Protein AF-A0A3C1UFA8-F1 (afdb_monomer)

Solvent-accessible surface area (backbone atoms only — not comparable to full-atom values): 10746 Å² total; per-residue (Å²): 122,99,81,68,86,70,84,67,76,78,68,54,64,26,50,24,42,47,44,74,44,74,40,94,91,48,42,32,35,34,41,37,25,29,55,94,88,36,69,30,34,49,48,66,35,44,45,32,83,83,80,35,52,72,68,64,88,88,56,49,57,38,31,36,36,57,45,67,51,98,87,66,52,76,43,34,26,41,36,31,68,46,99,85,69,47,80,45,75,46,73,41,57,81,70,46,46,62,71,68,63,46,53,52,33,51,51,53,22,48,47,28,61,71,63,51,56,54,70,57,50,42,52,55,50,68,65,58,83,61,104,41,74,74,50,63,44,45,40,55,45,53,39,57,67,50,47,56,70,46,59,70,69,41,67,46,81,97,40,57,30,92,86,77,66,43,78,42,28,21,30,44,93,41,20,42,34,24,78,81,79,66,54,70,50,74,119

Nearest PDB structures (foldseek):
  5nro-assembly1_A  TM=2.419E-01  e=2.843E-01  Escherichia coli
  6qpq-assembly1_A  TM=2.223E-01  e=4.255E-01  Thermochaetoides thermophila DSM 1495
  4b9q-assembly3_C  TM=2.240E-01  e=3.190E-01  Escherichia coli
  4b9q-assembly4_D  TM=2.493E-01  e=2.135E+00  Escherichia coli
  4jne-assembly1_B  TM=2.045E-01  e=1.796E+00  Escherichia coli K-12

Sequence (187 aa):
DENGFVTHKRPIELDADVVRFQNNKEKWIAFIGLIDGKPYEIFTGIADDDEGIFCPKSVSKGKIIKVIDENGQKRYDFQFVNKRGFKTTIEGLSEKFNPEFWNYAKLISGVLRYRMPIAQVLKLVGSLELDNQSINTWKVGVERALKKYLPNGEKASGQTCPNCGQESLVYQEGCLICTNCGTSRCG

Radius of gyration: 17.73 Å; Cα contacts (8 Å, |Δi|>4): 326; chains: 1; bounding box: 49×45×47 Å

pLDDT: mean 86.44, std 11.5, range [38.06, 97.94]

Foldseek 3Di:
DVDDPPPPPPDQKFKWFKAWDDQPPWIKIKIFGDDPNAGQAIQMWTCDDPLADPDDPVDGIFMWGWDQDPVRDIWIKTWDQDPVRDIDIHTRSLPSHDVVVSVVRVVLSVCSNVVPQLVVSLVVLCPDDDPDPSSNRVSVSVSLVSLQNHDWFAQPPPDADPVPRHSQWTDHNQWIARPPPGDIGHD

Mean predicted aligned error: 7.22 Å

Structure (mmCIF, N/CA/C/O backbone):
data_AF-A0A3C1UFA8-F1
#
_entry.id   AF-A0A3C1UFA8-F1
#
loop_
_atom_site.group_PDB
_atom_site.id
_atom_site.type_symbol
_atom_site.label_atom_id
_atom_site.label_alt_id
_atom_site.label_comp_id
_atom_site.label_asym_id
_atom_site.label_entity_id
_atom_site.label_seq_id
_atom_site.pdbx_PDB_ins_code
_atom_site.Cartn_x
_atom_site.Cartn_y
_atom_site.Cartn_z
_atom_site.occupancy
_atom_site.B_iso_or_equiv
_atom_site.auth_seq_id
_atom_site.auth_comp_id
_atom_site.auth_asym_id
_atom_site.auth_atom_id
_atom_site.pdbx_PDB_model_num
ATOM 1 N N . ASP A 1 1 ? -8.902 -24.825 4.869 1.00 38.59 1 ASP A N 1
ATOM 2 C CA . ASP A 1 1 ? -8.343 -25.392 6.113 1.00 38.59 1 ASP A CA 1
ATOM 3 C C . ASP A 1 1 ? -7.827 -24.253 6.980 1.00 38.59 1 ASP A C 1
ATOM 5 O O . ASP A 1 1 ? -6.847 -23.592 6.665 1.00 38.59 1 ASP A O 1
ATOM 9 N N . GLU A 1 2 ? -8.588 -23.949 8.030 1.00 42.44 2 GLU A N 1
ATOM 10 C CA . GLU A 1 2 ? -8.556 -22.694 8.798 1.00 42.44 2 GLU A CA 1
ATOM 11 C C . GLU A 1 2 ? -7.347 -22.525 9.736 1.00 42.44 2 GLU A C 1
ATOM 13 O O . GLU A 1 2 ? -7.397 -21.704 10.637 1.00 42.44 2 GLU A O 1
ATOM 18 N N . ASN A 1 3 ? -6.245 -23.253 9.523 1.00 51.72 3 ASN A N 1
ATOM 19 C CA . ASN A 1 3 ? -4.986 -23.078 10.265 1.00 51.72 3 ASN A CA 1
ATOM 20 C C . ASN A 1 3 ? -3.742 -23.515 9.456 1.00 51.72 3 ASN A C 1
ATOM 22 O O . ASN A 1 3 ? -2.758 -24.007 10.008 1.00 51.72 3 ASN A O 1
ATOM 26 N N . GLY A 1 4 ? -3.765 -23.359 8.131 1.00 38.06 4 GLY A N 1
ATOM 27 C CA . GLY A 1 4 ? -2.634 -23.710 7.272 1.00 38.06 4 GLY A CA 1
ATOM 28 C C . GLY A 1 4 ? -1.639 -22.559 7.133 1.00 38.06 4 GLY A C 1
ATOM 29 O O . GLY A 1 4 ? -1.911 -21.595 6.418 1.00 38.06 4 GLY A O 1
ATOM 30 N N . PHE A 1 5 ? -0.461 -22.666 7.754 1.00 47.56 5 PHE A N 1
ATOM 31 C CA . PHE A 1 5 ? 0.721 -21.914 7.324 1.00 47.56 5 PHE A CA 1
ATOM 32 C C . PHE A 1 5 ? 1.038 -22.305 5.884 1.00 47.56 5 PHE A C 1
ATOM 34 O O . PHE A 1 5 ? 1.804 -23.235 5.632 1.00 47.56 5 PHE A O 1
ATOM 41 N N . VAL A 1 6 ? 0.452 -21.604 4.920 1.00 47.12 6 VAL A N 1
ATOM 42 C CA . VAL A 1 6 ? 0.869 -21.780 3.544 1.00 47.12 6 VAL A CA 1
ATOM 43 C C . VAL A 1 6 ? 2.086 -20.902 3.332 1.00 47.12 6 VAL A C 1
ATOM 45 O O . VAL A 1 6 ? 1.989 -19.682 3.194 1.00 47.12 6 VAL A O 1
ATOM 48 N N . THR A 1 7 ? 3.261 -21.523 3.278 1.00 46.06 7 THR A N 1
ATOM 49 C CA . THR A 1 7 ? 4.429 -20.926 2.631 1.00 46.06 7 THR A CA 1
ATOM 50 C C . THR A 1 7 ? 4.165 -20.890 1.126 1.00 46.06 7 THR A C 1
ATOM 52 O O . THR A 1 7 ? 4.812 -21.563 0.327 1.00 46.06 7 THR A O 1
ATOM 55 N N . HIS A 1 8 ? 3.166 -20.104 0.711 1.00 61.75 8 HIS A N 1
ATOM 56 C CA . HIS A 1 8 ? 2.950 -19.813 -0.692 1.00 61.75 8 HIS A CA 1
ATOM 57 C C . HIS A 1 8 ? 4.233 -19.160 -1.190 1.00 61.75 8 HIS A C 1
ATOM 59 O O . HIS A 1 8 ? 4.635 -18.090 -0.719 1.00 61.75 8 HIS A O 1
ATOM 65 N N . LYS A 1 9 ? 4.911 -19.837 -2.122 1.00 80.94 9 LYS A N 1
ATOM 66 C CA . LYS A 1 9 ? 5.999 -19.249 -2.900 1.00 80.94 9 LYS A CA 1
ATOM 67 C C . LYS A 1 9 ? 5.544 -17.852 -3.316 1.00 80.94 9 LYS A C 1
ATOM 69 O O . LYS A 1 9 ? 4.510 -17.729 -3.969 1.00 80.94 9 LYS A O 1
ATOM 74 N N . ARG A 1 10 ? 6.285 -16.818 -2.890 1.00 85.12 10 ARG A N 1
ATOM 75 C CA . ARG A 1 10 ? 5.927 -15.417 -3.166 1.00 85.12 10 ARG A CA 1
ATOM 76 C C . ARG A 1 10 ? 5.572 -15.280 -4.653 1.00 85.12 10 ARG A C 1
ATOM 78 O O . ARG A 1 10 ? 6.428 -15.659 -5.464 1.00 85.12 10 ARG A O 1
ATOM 85 N N . PRO A 1 11 ? 4.378 -14.762 -4.995 1.00 90.69 11 PRO A N 1
ATOM 86 C CA . PRO A 1 11 ? 3.968 -14.625 -6.384 1.00 90.69 11 PRO A CA 1
ATOM 87 C C . PRO A 1 11 ? 4.977 -13.824 -7.202 1.00 90.69 11 PRO A C 1
ATOM 89 O O . PRO A 1 11 ? 5.674 -12.951 -6.678 1.00 90.69 11 PRO A O 1
ATOM 92 N N . ILE A 1 12 ? 5.072 -14.162 -8.487 1.00 94.00 12 ILE A N 1
ATOM 93 C CA . ILE A 1 12 ? 5.880 -13.397 -9.442 1.00 94.00 12 ILE A CA 1
ATOM 94 C C . ILE A 1 12 ? 5.173 -12.083 -9.770 1.00 94.00 12 ILE A C 1
ATOM 96 O O . ILE A 1 12 ? 5.831 -11.060 -9.897 1.00 94.00 12 ILE A O 1
ATOM 100 N N . GLU A 1 13 ? 3.844 -12.103 -9.835 1.00 96.12 13 GLU A N 1
ATOM 101 C CA . GLU A 1 13 ? 3.024 -10.928 -10.093 1.00 96.12 13 GLU A CA 1
ATOM 102 C C . GLU A 1 13 ? 1.955 -10.770 -9.016 1.00 96.12 13 GLU A C 1
ATOM 104 O O . GLU A 1 13 ? 1.388 -11.753 -8.536 1.00 96.12 13 GLU A O 1
ATOM 109 N N . LEU A 1 14 ? 1.670 -9.520 -8.671 1.00 97.00 14 LEU A N 1
ATOM 110 C CA . LEU A 1 14 ? 0.571 -9.119 -7.803 1.00 97.00 14 LEU A CA 1
ATOM 111 C C . LEU A 1 14 ? -0.199 -8.001 -8.486 1.00 97.00 14 LEU A C 1
ATOM 113 O O . LEU A 1 14 ? 0.415 -7.085 -9.034 1.00 97.00 14 LEU A O 1
ATOM 117 N N . ASP A 1 15 ? -1.526 -8.025 -8.403 1.00 97.81 15 ASP A N 1
ATOM 118 C CA . ASP A 1 15 ? -2.295 -6.809 -8.662 1.00 97.81 15 ASP A CA 1
ATOM 119 C C . ASP A 1 15 ? -1.930 -5.765 -7.611 1.00 97.81 15 ASP A C 1
ATOM 121 O O . ASP A 1 15 ? -1.590 -6.106 -6.479 1.00 97.81 15 ASP A O 1
ATOM 125 N N . ALA A 1 16 ? -1.950 -4.491 -7.982 1.00 97.94 16 ALA A N 1
ATOM 126 C CA . ALA A 1 16 ? -1.493 -3.443 -7.093 1.00 97.94 16 ALA A CA 1
ATOM 127 C C . ALA A 1 16 ? -2.346 -2.188 -7.177 1.00 97.94 16 ALA A C 1
ATOM 129 O O . ALA A 1 16 ? -2.685 -1.716 -8.263 1.00 97.94 16 ALA A O 1
ATOM 130 N N . ASP A 1 17 ? -2.610 -1.614 -6.009 1.00 97.50 17 ASP A N 1
ATOM 131 C CA . ASP A 1 17 ? -3.176 -0.281 -5.870 1.00 97.50 17 ASP A CA 1
ATOM 132 C C . ASP A 1 17 ? -2.066 0.744 -5.618 1.00 97.50 17 ASP A C 1
ATOM 134 O O . ASP A 1 17 ? -1.080 0.467 -4.935 1.00 97.50 17 ASP A O 1
ATOM 138 N N . VAL A 1 18 ? -2.265 1.960 -6.123 1.00 96.12 18 VAL A N 1
ATOM 139 C CA . VAL A 1 18 ? -1.356 3.095 -5.949 1.00 96.12 18 VAL A CA 1
ATOM 140 C C . VAL A 1 18 ? -2.025 4.147 -5.077 1.00 96.12 18 VAL A C 1
ATOM 142 O O . VAL A 1 18 ? -3.046 4.726 -5.451 1.00 96.12 18 VAL A O 1
ATOM 145 N N . VAL A 1 19 ? -1.429 4.431 -3.924 1.00 93.50 19 VAL A N 1
ATOM 146 C CA . VAL A 1 19 ? -1.896 5.446 -2.977 1.00 93.50 19 VAL A CA 1
ATOM 147 C C . VAL A 1 19 ? -0.852 6.546 -2.888 1.00 93.50 19 VAL A C 1
ATOM 149 O O . VAL A 1 19 ? 0.331 6.277 -2.732 1.00 93.50 19 VAL A O 1
ATOM 152 N N . ARG A 1 20 ? -1.282 7.801 -2.987 1.00 92.06 20 ARG A N 1
ATOM 153 C CA . ARG A 1 20 ? -0.404 8.968 -2.862 1.00 92.06 20 ARG A CA 1
ATOM 154 C C . ARG A 1 20 ? -0.797 9.737 -1.618 1.00 92.06 20 ARG A C 1
ATOM 156 O O . ARG A 1 20 ? -1.984 9.911 -1.358 1.00 92.06 20 ARG A O 1
ATOM 163 N N . PHE A 1 21 ? 0.186 10.201 -0.868 1.00 89.31 21 PHE A N 1
ATOM 164 C CA . PHE A 1 21 ? -0.039 11.006 0.324 1.00 89.31 21 PHE A CA 1
ATOM 165 C C . PHE A 1 21 ? 1.057 12.052 0.456 1.00 89.31 21 PHE A C 1
ATOM 167 O O . PHE A 1 21 ? 2.143 11.913 -0.098 1.00 89.31 21 PHE A O 1
ATOM 174 N N . GLN A 1 22 ? 0.752 13.133 1.161 1.00 85.19 22 GLN A N 1
ATOM 175 C CA . GLN A 1 22 ? 1.704 14.201 1.415 1.00 85.19 22 GLN A CA 1
ATOM 176 C C . GLN A 1 22 ? 2.095 14.190 2.885 1.00 85.19 22 GLN A C 1
ATOM 178 O O . GLN A 1 22 ? 1.251 14.046 3.771 1.00 85.19 22 GLN A O 1
ATOM 183 N N . ASN A 1 23 ? 3.385 14.360 3.114 1.00 77.00 23 ASN A N 1
ATOM 184 C CA . ASN A 1 23 ? 4.006 14.463 4.410 1.00 77.00 23 ASN A CA 1
ATOM 185 C C . ASN A 1 23 ? 4.732 15.808 4.476 1.00 77.00 23 ASN A C 1
ATOM 187 O O . ASN A 1 23 ? 5.779 15.978 3.857 1.00 77.00 23 ASN A O 1
ATOM 191 N N . ASN A 1 24 ? 4.180 16.774 5.211 1.00 79.75 24 ASN A N 1
ATOM 192 C CA . ASN A 1 24 ? 4.694 18.142 5.229 1.00 79.75 24 ASN A CA 1
ATOM 193 C C . ASN A 1 24 ? 4.845 18.685 3.792 1.00 79.75 24 ASN A C 1
ATOM 195 O O . ASN A 1 24 ? 3.848 18.900 3.100 1.00 79.75 24 ASN A O 1
ATOM 199 N N . LYS A 1 25 ? 6.080 18.886 3.323 1.00 81.12 25 LYS A N 1
ATOM 200 C CA . LYS A 1 25 ? 6.385 19.317 1.949 1.00 81.12 25 LYS A CA 1
ATOM 201 C C . LYS A 1 25 ? 6.698 18.156 0.998 1.00 81.12 25 LYS A C 1
ATOM 203 O O . LYS A 1 25 ? 6.649 18.348 -0.212 1.00 81.12 25 LYS A O 1
ATOM 208 N N . GLU A 1 26 ? 6.977 16.969 1.524 1.00 84.19 26 GLU A N 1
ATOM 209 C CA . GLU A 1 26 ? 7.346 15.793 0.743 1.00 84.19 26 GLU A CA 1
ATOM 210 C C . GLU A 1 26 ? 6.102 15.072 0.232 1.00 84.19 26 GLU A C 1
ATOM 212 O O . GLU A 1 26 ? 5.143 14.811 0.966 1.00 84.19 26 GLU A O 1
ATOM 217 N N . LYS A 1 27 ? 6.113 14.717 -1.048 1.00 89.06 27 LYS A N 1
ATOM 218 C CA . LYS A 1 27 ? 5.074 13.882 -1.645 1.00 89.06 27 LYS A CA 1
ATOM 219 C C . LYS A 1 27 ? 5.555 12.445 -1.609 1.00 89.06 27 LYS A C 1
ATOM 221 O O . LYS A 1 27 ? 6.699 12.165 -1.936 1.00 89.06 27 LYS A O 1
ATOM 226 N N . TRP A 1 28 ? 4.669 11.542 -1.232 1.00 89.75 28 TRP A N 1
ATOM 227 C CA . TRP A 1 28 ? 4.948 10.124 -1.090 1.00 89.75 28 TRP A CA 1
ATOM 228 C C . TRP A 1 28 ? 3.966 9.306 -1.919 1.00 89.75 28 TRP A C 1
ATOM 230 O O . TRP A 1 28 ? 2.832 9.717 -2.196 1.00 89.75 28 TRP A O 1
ATOM 240 N N . ILE A 1 29 ? 4.411 8.118 -2.300 1.00 92.12 29 ILE A N 1
ATOM 241 C CA . ILE A 1 29 ? 3.627 7.138 -3.037 1.00 92.12 29 ILE A CA 1
ATOM 242 C C . ILE A 1 29 ? 3.833 5.757 -2.425 1.00 92.12 29 ILE A C 1
ATOM 244 O O . ILE A 1 29 ? 4.950 5.374 -2.085 1.00 92.12 29 ILE A O 1
ATOM 248 N N . ALA A 1 30 ? 2.740 5.019 -2.284 1.00 93.44 30 ALA A N 1
ATOM 249 C CA . ALA A 1 30 ? 2.696 3.637 -1.852 1.00 93.44 30 ALA A CA 1
ATOM 250 C C . ALA A 1 30 ? 2.075 2.765 -2.946 1.00 93.44 30 ALA A C 1
ATOM 252 O O . ALA A 1 30 ? 1.018 3.089 -3.486 1.00 93.44 30 ALA A O 1
ATOM 253 N N . PHE A 1 31 ? 2.712 1.635 -3.221 1.00 96.12 31 PHE A N 1
ATOM 254 C CA . PHE A 1 31 ? 2.217 0.559 -4.065 1.00 96.12 31 PHE A CA 1
ATOM 255 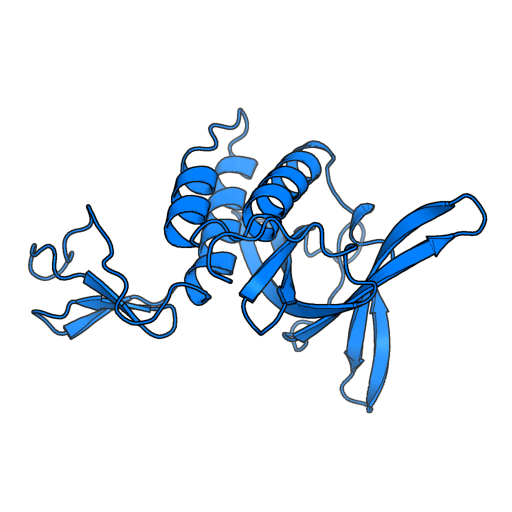C C . PHE A 1 31 ? 1.861 -0.610 -3.156 1.00 96.12 31 PHE A C 1
ATOM 257 O O . PHE A 1 31 ? 2.732 -1.152 -2.475 1.00 96.12 31 PHE A O 1
ATOM 264 N N . ILE A 1 32 ? 0.584 -0.975 -3.114 1.00 97.06 32 ILE A N 1
ATOM 265 C CA . ILE A 1 32 ? 0.074 -2.047 -2.263 1.00 97.06 32 ILE A CA 1
ATOM 266 C C . ILE A 1 32 ? -0.199 -3.243 -3.158 1.00 97.06 32 ILE A C 1
ATOM 268 O O . ILE A 1 32 ? -1.154 -3.213 -3.927 1.00 97.06 32 ILE A O 1
ATOM 272 N N . GLY A 1 33 ? 0.640 -4.270 -3.056 1.00 97.38 33 GLY A N 1
ATOM 273 C CA . GLY A 1 33 ? 0.438 -5.546 -3.728 1.00 97.38 33 GLY A CA 1
ATOM 274 C C . GLY A 1 33 ? -0.674 -6.339 -3.059 1.00 97.38 33 GLY A C 1
ATOM 275 O O . GLY A 1 33 ? -0.743 -6.409 -1.830 1.00 97.38 33 GLY A O 1
ATOM 276 N N . LEU A 1 34 ? -1.536 -6.937 -3.872 1.00 97.00 34 LEU A N 1
ATOM 277 C CA . LEU A 1 34 ? -2.759 -7.607 -3.465 1.00 97.00 34 LEU A CA 1
ATOM 278 C C . LEU A 1 34 ? -2.738 -9.078 -3.875 1.00 97.00 34 LEU A C 1
ATOM 280 O O . LEU A 1 34 ? -2.348 -9.422 -4.989 1.00 97.00 34 LEU A O 1
ATOM 284 N N . ILE A 1 35 ? -3.233 -9.932 -2.981 1.00 94.31 35 ILE A N 1
ATOM 285 C CA . ILE A 1 35 ? -3.648 -11.303 -3.290 1.00 94.31 35 ILE A CA 1
ATOM 286 C C . ILE A 1 35 ? -5.120 -11.416 -2.912 1.00 94.31 35 ILE A C 1
ATOM 288 O O . ILE A 1 35 ? -5.478 -11.132 -1.769 1.00 94.31 35 ILE A O 1
ATOM 292 N N . ASP A 1 36 ? -5.967 -11.807 -3.863 1.00 90.69 36 ASP A N 1
ATOM 293 C CA . ASP A 1 36 ? -7.420 -11.934 -3.677 1.00 90.69 36 ASP A CA 1
ATOM 294 C C . ASP A 1 36 ? -8.061 -10.654 -3.105 1.00 90.69 36 ASP A C 1
ATOM 296 O O . ASP A 1 36 ? -8.885 -10.691 -2.191 1.00 90.69 36 ASP A O 1
ATOM 300 N N . GLY A 1 37 ? -7.607 -9.491 -3.588 1.00 90.62 37 GLY A N 1
ATOM 301 C CA . GLY A 1 37 ? -8.065 -8.176 -3.123 1.00 90.62 37 GLY A CA 1
ATOM 302 C C . GLY A 1 37 ? -7.586 -7.774 -1.721 1.00 90.62 37 GLY A C 1
ATOM 303 O O . GLY A 1 37 ? -7.944 -6.697 -1.248 1.00 90.62 37 GLY A O 1
ATOM 304 N N . LYS A 1 38 ? -6.769 -8.598 -1.052 1.00 92.69 38 LYS A N 1
ATOM 305 C CA . LYS A 1 38 ? -6.226 -8.321 0.285 1.00 92.69 38 LYS A CA 1
ATOM 306 C C . LYS A 1 38 ? -4.769 -7.859 0.206 1.00 92.69 38 LYS A C 1
ATOM 308 O O . LYS A 1 38 ? -4.004 -8.446 -0.562 1.00 92.69 38 LYS A O 1
ATOM 313 N N . PRO A 1 39 ? -4.350 -6.872 1.021 1.00 96.19 39 PRO A N 1
ATOM 314 C CA . PRO A 1 39 ? -2.957 -6.446 1.096 1.00 96.19 39 PRO A CA 1
ATOM 315 C C . PRO A 1 39 ? -2.026 -7.605 1.430 1.00 96.19 39 PRO A C 1
ATOM 317 O O . PRO A 1 39 ? -2.229 -8.322 2.408 1.00 96.19 39 PRO A O 1
ATOM 320 N N . TYR A 1 40 ? -0.997 -7.765 0.611 1.00 96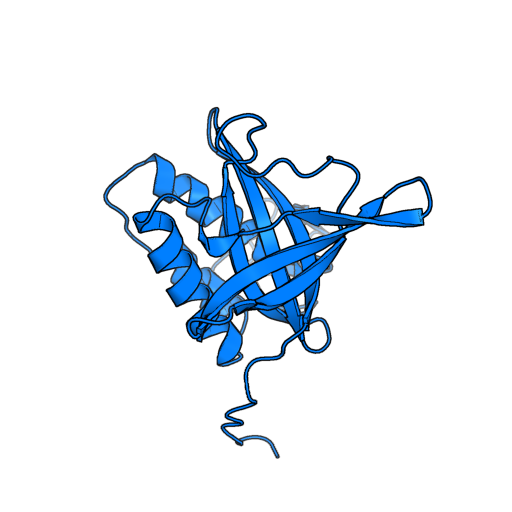.06 40 TYR A N 1
ATOM 321 C CA . TYR A 1 40 ? 0.032 -8.785 0.758 1.00 96.06 40 TYR A CA 1
ATOM 322 C C . TYR A 1 40 ? 1.400 -8.151 1.006 1.00 96.06 40 TYR A C 1
ATOM 324 O O . TYR A 1 40 ? 2.144 -8.610 1.865 1.00 96.06 40 TYR A O 1
ATOM 332 N N . GLU A 1 41 ? 1.726 -7.066 0.307 1.00 93.94 41 GLU A N 1
ATOM 333 C CA . GLU A 1 41 ? 2.976 -6.333 0.503 1.00 93.94 41 GLU A CA 1
ATOM 334 C C . GLU A 1 41 ? 2.825 -4.860 0.138 1.00 93.94 41 GLU A C 1
ATOM 336 O O . GLU A 1 41 ? 1.878 -4.468 -0.543 1.00 93.94 41 GLU A O 1
ATOM 341 N N . ILE A 1 42 ? 3.756 -4.040 0.613 1.00 94.62 42 ILE A N 1
ATOM 342 C CA . ILE A 1 42 ? 3.757 -2.602 0.379 1.00 94.62 42 ILE A CA 1
ATOM 343 C C . ILE A 1 42 ? 5.158 -2.117 0.007 1.00 94.62 42 ILE A C 1
ATOM 345 O O . ILE A 1 42 ? 6.153 -2.490 0.627 1.00 94.62 42 ILE A O 1
ATOM 349 N N . PHE A 1 43 ? 5.218 -1.244 -0.994 1.00 92.69 43 PHE A N 1
ATOM 350 C CA . PHE A 1 43 ? 6.414 -0.511 -1.398 1.00 92.69 43 PHE A CA 1
ATOM 351 C C . PHE A 1 43 ? 6.110 0.977 -1.297 1.00 92.69 43 PHE A C 1
ATOM 353 O O . PHE A 1 43 ? 5.087 1.412 -1.818 1.00 92.69 43 PHE A O 1
ATOM 360 N N . THR A 1 44 ? 6.957 1.764 -0.637 1.00 89.12 44 THR A N 1
ATOM 361 C CA . THR A 1 44 ? 6.689 3.195 -0.422 1.00 89.12 44 THR A CA 1
ATOM 362 C C . THR A 1 44 ? 7.926 4.032 -0.649 1.00 89.12 44 THR A C 1
ATOM 364 O O . THR A 1 44 ? 8.957 3.716 -0.066 1.00 89.12 44 THR A O 1
ATOM 367 N N . GLY A 1 45 ? 7.812 5.130 -1.389 1.00 88.06 45 GLY A N 1
ATOM 368 C CA . GLY A 1 45 ? 8.926 6.046 -1.621 1.00 88.06 45 GLY A CA 1
ATOM 369 C C . GLY A 1 45 ? 8.473 7.472 -1.857 1.00 88.06 45 GLY A C 1
ATOM 370 O O . GLY A 1 45 ? 7.273 7.768 -1.858 1.00 88.06 45 GLY A O 1
ATOM 371 N N . ILE A 1 46 ? 9.453 8.344 -2.064 1.00 87.25 46 ILE A N 1
ATOM 372 C CA . ILE A 1 46 ? 9.212 9.740 -2.409 1.00 87.25 46 ILE A CA 1
ATOM 373 C C . ILE A 1 46 ? 8.627 9.778 -3.826 1.00 87.25 46 ILE A C 1
ATOM 375 O O . ILE A 1 46 ? 9.132 9.140 -4.748 1.00 87.25 46 ILE A O 1
ATOM 379 N N . ALA A 1 47 ? 7.515 10.486 -3.983 1.00 86.31 47 ALA A N 1
ATOM 380 C CA . ALA A 1 47 ? 6.888 10.770 -5.264 1.00 86.31 47 ALA A CA 1
ATOM 381 C C . ALA A 1 47 ? 7.530 12.034 -5.842 1.00 86.31 47 ALA A C 1
ATOM 383 O O . ALA A 1 47 ? 7.010 13.139 -5.662 1.00 86.31 47 ALA A O 1
ATOM 384 N N . ASP A 1 48 ? 8.675 11.837 -6.481 1.00 82.12 48 ASP A N 1
ATOM 385 C CA . ASP A 1 48 ? 9.501 12.877 -7.079 1.00 82.12 48 ASP A CA 1
ATOM 386 C C . ASP A 1 48 ? 9.972 12.439 -8.472 1.00 82.12 48 ASP A C 1
ATOM 388 O O . ASP A 1 48 ? 10.062 11.237 -8.751 1.00 82.12 48 ASP A O 1
ATOM 392 N N . ASP A 1 49 ? 10.193 13.421 -9.342 1.00 73.88 49 ASP A N 1
ATOM 393 C CA . ASP A 1 49 ? 10.445 13.220 -10.767 1.00 73.88 49 ASP A CA 1
ATOM 394 C C . ASP A 1 49 ? 11.952 13.061 -11.069 1.00 73.88 49 ASP A C 1
ATOM 396 O O . ASP A 1 49 ? 12.286 12.537 -12.133 1.00 73.88 49 ASP A O 1
ATOM 400 N N . ASP A 1 50 ? 12.837 13.438 -10.134 1.00 73.25 50 ASP A N 1
ATOM 401 C CA . ASP A 1 50 ? 14.294 13.376 -10.287 1.00 73.25 50 ASP A CA 1
ATOM 402 C C . ASP A 1 50 ? 14.874 12.117 -9.619 1.00 73.25 50 ASP A C 1
ATOM 404 O O . ASP A 1 50 ? 15.359 11.20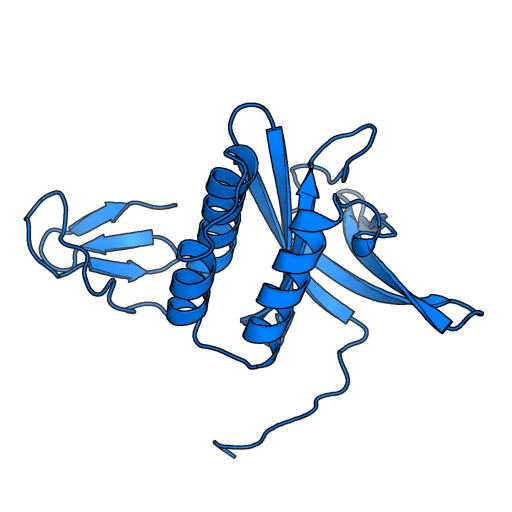7 -10.294 1.00 73.25 50 ASP A O 1
ATOM 408 N N . GLU A 1 51 ? 14.786 12.027 -8.288 1.00 71.69 51 GLU A N 1
ATOM 409 C CA . GLU A 1 51 ? 15.387 10.928 -7.505 1.00 71.69 51 GLU A CA 1
ATOM 410 C C . GLU A 1 51 ? 14.347 9.937 -6.953 1.00 71.69 51 GLU A C 1
ATOM 412 O O . GLU A 1 51 ? 14.687 8.890 -6.397 1.00 71.69 51 GLU A O 1
ATOM 417 N N . GLY A 1 52 ? 13.060 10.256 -7.105 1.00 80.94 52 GLY A N 1
ATOM 418 C CA . GLY A 1 52 ? 11.955 9.472 -6.567 1.00 80.94 52 GLY A CA 1
ATOM 419 C C . GLY A 1 52 ? 11.298 8.511 -7.558 1.00 80.94 52 GLY A C 1
ATOM 420 O O . GLY A 1 52 ? 11.860 8.025 -8.545 1.00 80.94 52 GLY A O 1
ATOM 421 N N . ILE A 1 53 ? 10.043 8.187 -7.251 1.00 86.06 53 ILE A N 1
ATOM 422 C CA . ILE A 1 53 ? 9.192 7.360 -8.096 1.00 86.06 53 ILE A CA 1
ATOM 423 C C . ILE A 1 53 ? 8.235 8.249 -8.886 1.00 86.06 53 ILE A C 1
ATOM 425 O O . ILE A 1 53 ? 7.159 8.628 -8.408 1.00 86.06 53 ILE A O 1
ATOM 429 N N . PHE A 1 54 ? 8.584 8.477 -10.150 1.00 88.06 54 PHE A N 1
ATOM 430 C CA . PHE A 1 54 ? 7.683 9.091 -11.112 1.00 88.06 54 PHE A CA 1
ATOM 431 C C . PHE A 1 54 ? 6.570 8.122 -11.530 1.00 88.06 54 PHE A C 1
ATOM 433 O O . PHE A 1 54 ? 6.778 7.190 -12.307 1.00 88.06 54 PHE A O 1
ATOM 440 N N . CYS A 1 55 ? 5.353 8.353 -11.034 1.00 91.44 55 CYS A N 1
ATOM 441 C CA . CYS A 1 55 ? 4.161 7.608 -11.435 1.00 91.44 55 CYS A CA 1
ATOM 442 C C . CYS A 1 55 ? 3.009 8.576 -11.756 1.00 91.44 55 CYS A C 1
ATOM 444 O O . CYS A 1 55 ? 2.508 9.240 -10.835 1.00 91.44 55 CYS A O 1
ATOM 446 N N . PRO A 1 56 ? 2.527 8.640 -13.018 1.00 91.81 56 PRO A N 1
ATOM 447 C CA . PRO A 1 56 ? 1.516 9.611 -13.434 1.00 91.81 56 PRO A CA 1
ATOM 448 C C . PRO A 1 56 ? 0.281 9.598 -12.529 1.00 91.81 56 PRO A C 1
ATOM 450 O O . PRO A 1 56 ? -0.262 8.537 -12.232 1.00 91.81 56 PRO A O 1
ATOM 453 N N . LYS A 1 57 ? -0.215 10.776 -12.123 1.00 91.00 57 LYS A N 1
ATOM 454 C CA . LYS A 1 57 ? -1.325 10.913 -11.152 1.00 91.00 57 LYS A CA 1
ATOM 455 C C . LYS A 1 57 ? -2.601 10.152 -11.529 1.00 91.00 57 LYS A C 1
ATOM 457 O O . LYS A 1 57 ? -3.347 9.756 -10.643 1.00 91.00 57 LYS A O 1
ATOM 462 N N . SER A 1 58 ? -2.849 9.939 -12.823 1.00 90.75 58 SER A N 1
ATOM 463 C CA . SER A 1 58 ? -4.008 9.180 -13.310 1.00 90.75 58 SER A CA 1
ATOM 464 C C . SER A 1 58 ? -3.914 7.673 -13.058 1.00 90.75 58 SER A C 1
ATOM 466 O O . SER A 1 58 ? -4.896 6.967 -13.249 1.00 90.75 58 SER A O 1
ATOM 468 N N . VAL A 1 59 ? -2.740 7.166 -12.683 1.00 95.50 59 VAL A N 1
ATOM 469 C CA . VAL A 1 59 ? -2.504 5.745 -12.436 1.00 95.50 59 VAL A CA 1
ATOM 470 C C . VAL A 1 59 ? -2.803 5.452 -10.972 1.00 95.50 59 VAL A C 1
ATOM 472 O O . VAL A 1 59 ? -2.067 5.886 -10.082 1.00 95.50 59 VAL A O 1
ATOM 475 N N . SER A 1 60 ? -3.891 4.727 -10.729 1.00 95.44 60 SER A N 1
ATOM 476 C CA . SER A 1 60 ? -4.310 4.264 -9.400 1.00 95.44 60 SER A CA 1
ATOM 477 C C . SER A 1 60 ? -4.169 2.753 -9.213 1.00 95.44 60 SER A C 1
ATOM 479 O O . SER A 1 60 ? -4.260 2.280 -8.084 1.00 95.44 60 SER A O 1
ATOM 481 N N . LYS A 1 61 ? -3.944 2.002 -10.298 1.00 96.94 61 LYS A N 1
ATOM 482 C CA . LYS A 1 61 ? -3.826 0.541 -10.306 1.00 96.94 61 LYS A CA 1
ATOM 483 C C . LYS A 1 61 ? -2.754 0.077 -11.287 1.00 96.94 61 LYS A C 1
ATOM 485 O O . LYS A 1 61 ? -2.452 0.776 -12.255 1.00 96.94 61 LYS A O 1
ATOM 490 N N . GLY A 1 62 ? -2.215 -1.109 -11.050 1.00 97.38 62 GLY A N 1
ATOM 491 C CA . GLY A 1 62 ? -1.251 -1.769 -11.922 1.00 97.38 62 GLY A CA 1
ATOM 492 C C . GLY A 1 62 ? -0.900 -3.155 -11.400 1.00 97.38 62 GLY A C 1
ATOM 493 O O . GLY A 1 62 ? -1.705 -3.786 -10.718 1.00 97.38 62 GLY A O 1
ATOM 494 N N . LYS A 1 63 ? 0.307 -3.616 -11.716 1.00 97.94 63 LYS A N 1
ATOM 495 C CA . LYS A 1 63 ? 0.873 -4.872 -11.233 1.00 97.94 63 LYS A CA 1
ATOM 496 C C . LYS A 1 63 ? 2.257 -4.642 -10.652 1.00 97.94 63 LYS A C 1
ATOM 498 O O . LYS A 1 63 ? 3.043 -3.898 -11.231 1.00 97.94 63 LYS A O 1
ATOM 503 N N . ILE A 1 64 ? 2.560 -5.296 -9.538 1.00 97.06 64 ILE A N 1
ATOM 504 C CA . ILE A 1 64 ? 3.927 -5.424 -9.031 1.00 97.06 64 ILE A CA 1
ATOM 505 C C . ILE A 1 64 ? 4.496 -6.729 -9.574 1.00 97.06 64 ILE A C 1
ATOM 507 O O . ILE A 1 64 ? 3.878 -7.780 -9.417 1.00 97.06 64 ILE A O 1
ATOM 511 N N . ILE A 1 65 ? 5.664 -6.656 -10.203 1.00 96.50 65 ILE A N 1
ATOM 512 C CA . ILE A 1 65 ? 6.327 -7.778 -10.860 1.00 96.50 65 ILE A CA 1
ATOM 513 C C . ILE A 1 65 ? 7.677 -7.997 -10.193 1.00 96.50 65 ILE A C 1
ATOM 515 O O . ILE A 1 65 ? 8.515 -7.101 -10.129 1.00 96.50 65 ILE A O 1
ATOM 519 N N . LYS A 1 66 ? 7.901 -9.207 -9.692 1.00 94.44 66 LYS A N 1
ATOM 520 C CA . LYS A 1 66 ? 9.195 -9.647 -9.193 1.00 94.44 66 LYS A CA 1
ATOM 521 C C . LYS A 1 66 ? 10.053 -10.108 -10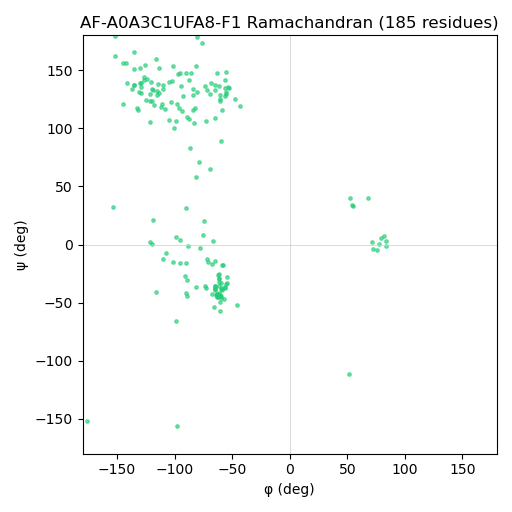.364 1.00 94.44 66 LYS A C 1
ATOM 523 O O . LYS A 1 66 ? 9.753 -11.127 -10.982 1.00 94.44 66 LYS A O 1
ATOM 528 N N . VAL A 1 67 ? 11.169 -9.428 -10.580 1.00 93.56 67 VAL A N 1
ATOM 529 C CA . VAL A 1 67 ? 12.182 -9.826 -11.555 1.00 93.56 67 VAL A CA 1
ATOM 530 C C . VAL A 1 67 ? 13.380 -10.416 -10.818 1.00 93.56 67 VAL A C 1
ATOM 532 O O . VAL A 1 67 ? 13.754 -9.970 -9.731 1.00 93.56 67 VAL A O 1
ATOM 535 N N . ILE A 1 68 ? 13.938 -11.479 -11.387 1.00 91.50 68 ILE A N 1
ATOM 536 C CA . ILE A 1 68 ? 15.171 -12.116 -10.933 1.00 91.50 68 ILE A CA 1
ATOM 537 C C . ILE A 1 68 ? 16.141 -11.983 -12.099 1.00 91.50 68 ILE A C 1
ATOM 539 O O . ILE A 1 68 ? 15.813 -12.434 -13.196 1.00 91.50 68 ILE A O 1
ATOM 543 N N . ASP A 1 69 ? 17.266 -11.311 -11.881 1.00 88.00 69 ASP A N 1
ATOM 544 C CA . ASP A 1 69 ? 18.282 -11.144 -12.916 1.00 88.00 69 ASP A CA 1
ATOM 545 C C . ASP A 1 69 ? 19.176 -12.389 -13.056 1.00 88.00 69 ASP A C 1
ATOM 547 O O . ASP A 1 69 ? 19.028 -13.380 -12.333 1.00 88.00 69 ASP A O 1
ATOM 551 N N . GLU A 1 70 ? 20.113 -12.332 -14.000 1.00 90.25 70 GLU A N 1
ATOM 552 C CA . GLU A 1 70 ? 21.054 -13.419 -14.297 1.00 90.25 70 GLU A CA 1
ATOM 553 C C . GLU A 1 70 ? 21.969 -13.763 -13.108 1.00 90.25 70 GLU A C 1
ATOM 555 O O . GLU A 1 70 ? 22.398 -14.908 -12.971 1.00 90.25 70 GLU A O 1
ATOM 560 N N . ASN A 1 71 ? 22.207 -12.806 -12.206 1.00 90.25 71 ASN A N 1
ATOM 561 C CA . ASN A 1 71 ? 23.006 -12.980 -10.992 1.00 90.25 71 ASN A CA 1
ATOM 562 C C . ASN A 1 71 ? 22.168 -13.476 -9.796 1.00 90.25 71 ASN A C 1
ATOM 564 O O . ASN A 1 71 ? 22.693 -13.672 -8.698 1.00 90.25 71 ASN A O 1
ATOM 568 N N . GLY A 1 72 ? 20.857 -13.667 -9.975 1.00 88.38 72 GLY A N 1
ATOM 569 C CA . GLY A 1 72 ? 19.923 -14.050 -8.919 1.00 88.38 72 GLY A CA 1
ATOM 570 C C . GLY A 1 72 ? 19.479 -12.894 -8.012 1.00 88.38 72 GLY A C 1
ATOM 571 O O . GLY A 1 72 ? 18.755 -13.129 -7.031 1.00 88.38 72 GLY A O 1
ATOM 572 N N . GLN A 1 73 ? 19.867 -11.653 -8.320 1.00 88.12 73 GLN A N 1
ATOM 573 C CA . GLN A 1 73 ? 19.400 -10.463 -7.622 1.00 88.12 73 GLN A CA 1
ATOM 574 C C . GLN A 1 73 ? 17.918 -10.236 -7.930 1.00 88.12 73 GLN A C 1
ATOM 576 O O . GLN A 1 73 ? 17.430 -10.439 -9.042 1.00 88.12 73 GLN A O 1
ATOM 581 N N . LYS A 1 74 ? 17.163 -9.855 -6.898 1.00 89.31 74 LYS A N 1
ATOM 582 C CA . LYS A 1 74 ? 15.713 -9.660 -6.985 1.00 89.31 74 LYS A CA 1
ATOM 583 C C . LYS A 1 74 ? 15.413 -8.171 -7.045 1.00 89.31 74 LYS A C 1
ATOM 585 O O . LYS A 1 74 ? 15.715 -7.479 -6.074 1.00 89.31 74 LYS A O 1
ATOM 590 N N . ARG A 1 75 ? 14.718 -7.733 -8.093 1.00 90.44 75 ARG A N 1
ATOM 591 C CA . ARG A 1 75 ? 14.109 -6.399 -8.183 1.00 90.44 75 ARG A CA 1
ATOM 592 C C . ARG A 1 75 ? 12.588 -6.500 -8.267 1.00 90.44 75 ARG A C 1
ATOM 594 O O . ARG A 1 75 ? 12.041 -7.559 -8.587 1.00 90.44 75 ARG A O 1
ATOM 601 N N . TYR A 1 76 ? 11.909 -5.408 -7.939 1.00 92.88 76 TYR A N 1
ATOM 602 C CA . TYR A 1 76 ? 10.454 -5.311 -8.019 1.00 92.88 76 TYR A CA 1
ATOM 603 C C . TYR A 1 76 ? 10.082 -4.122 -8.876 1.00 92.88 76 TYR A C 1
ATOM 605 O O . TYR A 1 76 ? 10.471 -3.000 -8.568 1.00 92.88 76 TYR A O 1
ATOM 613 N N . ASP A 1 77 ? 9.297 -4.378 -9.906 1.00 95.12 77 ASP A N 1
ATOM 614 C CA . ASP A 1 77 ? 8.901 -3.384 -10.886 1.00 95.12 77 ASP A CA 1
ATOM 615 C C . ASP A 1 77 ? 7.396 -3.140 -10.765 1.00 95.12 77 ASP A C 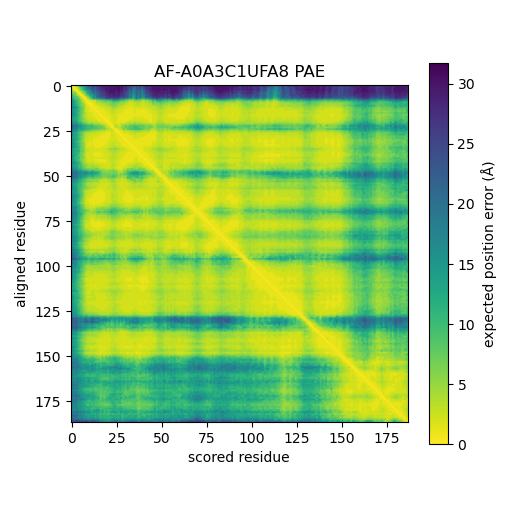1
ATOM 617 O O . ASP A 1 77 ? 6.639 -4.026 -10.364 1.00 95.12 77 ASP A O 1
ATOM 621 N N . PHE A 1 78 ? 6.939 -1.942 -11.114 1.00 96.75 78 PHE A N 1
ATOM 622 C CA . PHE A 1 78 ? 5.519 -1.630 -11.214 1.00 96.75 78 PHE A CA 1
ATOM 623 C C . PHE A 1 78 ? 5.126 -1.418 -12.668 1.00 96.75 78 PHE A C 1
ATOM 625 O O . PHE A 1 78 ? 5.633 -0.517 -13.329 1.00 96.75 78 PHE A O 1
ATOM 632 N N . GLN A 1 79 ? 4.187 -2.214 -13.162 1.00 97.62 79 GLN A N 1
ATOM 633 C CA . GLN A 1 79 ? 3.665 -2.108 -14.515 1.00 97.62 79 GLN A CA 1
ATOM 634 C C . GLN A 1 79 ? 2.227 -1.592 -14.504 1.00 97.62 79 GLN A C 1
ATOM 636 O O . GLN A 1 79 ? 1.375 -2.093 -13.775 1.00 97.62 79 GLN A O 1
ATOM 641 N N . PHE A 1 80 ? 1.926 -0.625 -15.362 1.00 97.31 80 PHE A N 1
ATOM 642 C CA . PHE A 1 80 ? 0.570 -0.130 -15.586 1.00 97.31 80 PHE A CA 1
ATOM 643 C C . PHE A 1 80 ? 0.290 0.028 -17.081 1.00 97.31 80 PHE A C 1
ATOM 645 O O . PHE A 1 80 ? 1.200 0.009 -17.909 1.00 97.31 80 PHE A O 1
ATOM 652 N N . VAL A 1 81 ? -0.985 0.186 -17.433 1.00 95.00 81 VAL A N 1
ATOM 653 C CA . VAL A 1 81 ? -1.407 0.501 -18.802 1.00 95.00 81 VAL A CA 1
ATOM 654 C C . VAL A 1 81 ? -1.647 2.002 -18.894 1.00 95.00 81 VAL A C 1
ATOM 656 O O . VAL A 1 81 ? -2.442 2.563 -18.140 1.00 95.00 81 VAL A O 1
ATOM 659 N N . ASN A 1 82 ? -0.930 2.677 -19.789 1.00 91.44 82 ASN A N 1
ATOM 660 C CA . ASN A 1 82 ? -1.091 4.113 -19.985 1.00 91.44 82 ASN A CA 1
ATOM 661 C C . ASN A 1 82 ? -2.373 4.439 -20.776 1.00 91.44 82 ASN A C 1
ATOM 663 O O . ASN A 1 82 ? -3.043 3.559 -21.314 1.00 91.44 82 ASN A O 1
ATOM 667 N N . LYS A 1 83 ? -2.707 5.732 -20.897 1.00 89.81 83 LYS A N 1
ATOM 668 C CA . LYS A 1 83 ? -3.925 6.195 -21.596 1.00 89.81 83 LYS A CA 1
ATOM 669 C C . LYS A 1 83 ? -4.022 5.757 -23.066 1.00 89.81 83 LYS A C 1
ATOM 671 O O . LYS A 1 83 ? -5.102 5.817 -23.637 1.00 89.81 83 LYS A O 1
ATOM 676 N N . ARG A 1 84 ? -2.908 5.348 -23.681 1.00 92.12 84 ARG A N 1
ATOM 677 C CA . ARG A 1 84 ? -2.832 4.874 -25.070 1.00 92.12 84 ARG A CA 1
ATOM 678 C C . ARG A 1 84 ? -2.908 3.344 -25.178 1.00 92.12 84 ARG A C 1
ATOM 680 O O . ARG A 1 84 ? -2.760 2.822 -26.274 1.00 92.12 84 ARG A O 1
ATOM 687 N N . GLY A 1 85 ? -3.105 2.631 -24.068 1.00 92.12 85 GLY A N 1
ATOM 688 C CA . GLY A 1 85 ? -3.189 1.170 -24.039 1.00 92.12 85 GLY A CA 1
ATOM 689 C C . GLY A 1 85 ? -1.838 0.450 -23.981 1.00 92.12 85 GLY A C 1
ATOM 690 O O . GLY A 1 85 ? -1.812 -0.778 -23.969 1.00 92.12 85 GLY A O 1
ATOM 691 N N . PHE A 1 86 ? -0.713 1.170 -23.908 1.00 94.88 86 PHE A N 1
ATOM 692 C CA . PHE A 1 86 ? 0.604 0.537 -23.825 1.00 94.88 86 PHE A CA 1
ATOM 693 C C . PHE A 1 86 ? 0.987 0.232 -22.381 1.00 94.88 86 PHE A C 1
ATOM 695 O O . PHE A 1 86 ? 0.753 1.039 -21.476 1.00 94.88 86 PHE A O 1
ATOM 702 N N . LYS A 1 87 ? 1.636 -0.918 -22.189 1.00 96.06 87 LYS A N 1
ATOM 703 C CA . LYS A 1 87 ? 2.297 -1.258 -20.931 1.00 96.06 87 LYS A CA 1
ATOM 704 C C . LYS A 1 87 ? 3.452 -0.286 -20.696 1.00 96.06 87 LYS A C 1
ATOM 706 O O . LYS A 1 87 ? 4.250 -0.022 -21.591 1.00 96.06 87 LYS A O 1
ATOM 711 N N . THR A 1 88 ? 3.535 0.244 -19.489 1.00 96.31 88 THR A N 1
ATOM 712 C CA . THR A 1 88 ? 4.629 1.089 -19.019 1.00 96.31 88 THR A CA 1
ATOM 713 C C . THR A 1 88 ? 5.116 0.518 -17.698 1.00 96.31 88 THR A C 1
ATOM 715 O O . THR A 1 88 ? 4.301 0.229 -16.821 1.00 96.31 88 THR A O 1
ATOM 718 N N . THR A 1 89 ? 6.427 0.331 -17.575 1.00 95.56 89 THR A N 1
ATOM 719 C CA . THR A 1 89 ? 7.064 -0.266 -16.398 1.00 95.56 89 THR A CA 1
ATOM 720 C C . THR A 1 89 ? 7.922 0.784 -15.702 1.00 95.56 89 THR A C 1
ATOM 722 O O . THR A 1 89 ? 8.723 1.459 -16.342 1.00 95.56 89 THR A O 1
ATOM 725 N N . ILE A 1 90 ? 7.743 0.916 -14.393 1.00 93.06 90 ILE A N 1
ATOM 726 C CA . ILE A 1 90 ? 8.643 1.619 -13.486 1.00 93.06 90 ILE A CA 1
ATOM 727 C C . ILE A 1 90 ? 9.501 0.543 -12.829 1.00 93.06 90 ILE A C 1
ATOM 729 O O . ILE A 1 90 ? 9.004 -0.217 -11.998 1.00 93.06 90 ILE A O 1
ATOM 733 N N . GLU A 1 91 ? 10.763 0.454 -13.225 1.00 92.25 91 GLU A N 1
ATOM 734 C CA . GLU A 1 91 ? 11.675 -0.554 -12.692 1.00 92.25 91 GLU A CA 1
ATOM 735 C C . GLU A 1 91 ? 12.262 -0.149 -11.337 1.00 92.25 91 GLU A C 1
ATOM 737 O O . GLU A 1 91 ? 12.379 1.041 -11.013 1.00 92.25 91 GLU A O 1
ATOM 742 N N . GLY A 1 92 ? 12.638 -1.160 -10.554 1.00 88.75 92 GLY A N 1
ATOM 743 C CA . GLY A 1 92 ? 13.456 -0.982 -9.361 1.00 88.75 92 GLY A CA 1
ATOM 744 C C . GLY A 1 92 ? 12.750 -0.231 -8.238 1.00 88.75 92 GLY A C 1
ATOM 745 O O . GLY A 1 92 ? 13.388 0.566 -7.557 1.00 88.75 92 GLY A O 1
ATOM 746 N N . LEU A 1 93 ? 11.455 -0.489 -7.997 1.00 88.25 93 LEU A N 1
ATOM 747 C CA . LEU A 1 93 ? 10.736 0.072 -6.847 1.00 88.25 93 LEU A CA 1
ATOM 748 C C . LEU A 1 93 ? 11.577 -0.075 -5.579 1.00 88.25 93 LEU A C 1
ATOM 750 O O . LEU A 1 93 ? 11.852 0.920 -4.929 1.00 88.25 93 LEU A O 1
ATOM 754 N N . SER A 1 94 ? 12.062 -1.289 -5.293 1.00 77.50 94 SER A N 1
ATOM 755 C CA . SER A 1 94 ? 12.877 -1.624 -4.115 1.00 77.50 94 SER A CA 1
ATOM 756 C C . SER A 1 94 ? 14.196 -0.863 -3.966 1.00 77.50 94 SER A C 1
ATOM 758 O O . SER A 1 94 ? 14.765 -0.892 -2.878 1.00 77.50 94 SER A O 1
ATOM 760 N N . GLU A 1 95 ? 14.693 -0.238 -5.030 1.00 76.25 95 GLU A N 1
ATOM 761 C CA . GLU A 1 95 ? 15.994 0.440 -5.065 1.00 76.25 95 GLU A CA 1
ATOM 762 C C . GLU A 1 95 ? 15.859 1.962 -4.925 1.00 76.25 95 GLU A C 1
ATOM 764 O O . GLU A 1 95 ? 16.822 2.636 -4.579 1.00 76.25 95 GLU A O 1
ATOM 769 N N . LYS A 1 96 ? 14.650 2.506 -5.105 1.00 72.88 96 LYS A N 1
ATOM 770 C CA . LYS A 1 96 ? 14.359 3.950 -5.061 1.00 72.88 96 LYS A CA 1
ATOM 771 C C . LYS A 1 96 ? 13.987 4.447 -3.661 1.00 72.88 96 LYS A C 1
ATOM 773 O O . LYS A 1 96 ? 13.155 5.342 -3.507 1.00 72.88 96 LYS A O 1
ATOM 778 N N . PHE A 1 97 ? 14.545 3.825 -2.622 1.00 71.00 97 PHE A N 1
ATOM 779 C CA . PHE A 1 97 ? 14.129 4.052 -1.239 1.00 71.00 97 PHE A CA 1
ATOM 780 C C . PHE A 1 97 ? 15.286 4.424 -0.325 1.00 71.00 97 PHE A C 1
ATOM 782 O O . PHE A 1 97 ? 16.357 3.822 -0.364 1.00 71.00 97 PHE A O 1
ATOM 789 N N . ASN A 1 98 ? 15.010 5.348 0.595 1.00 75.25 98 ASN A N 1
ATOM 790 C CA . ASN A 1 98 ? 15.850 5.528 1.767 1.00 75.25 98 ASN A CA 1
ATOM 791 C C . ASN A 1 98 ? 15.870 4.203 2.583 1.00 75.25 98 ASN A C 1
ATOM 793 O O . ASN A 1 98 ? 14.794 3.661 2.881 1.00 75.25 98 ASN A O 1
ATOM 797 N N . PRO A 1 99 ? 17.060 3.667 2.941 1.00 78.06 99 PRO A N 1
ATOM 798 C CA . PRO A 1 99 ? 17.208 2.357 3.584 1.00 78.06 99 PRO A CA 1
ATOM 799 C C . PRO A 1 99 ? 16.390 2.157 4.865 1.00 78.06 99 PRO A C 1
ATOM 801 O O . PRO A 1 99 ? 15.930 1.046 5.134 1.00 78.06 99 PRO A O 1
ATOM 804 N N . GLU A 1 100 ? 16.189 3.216 5.647 1.00 78.69 100 GLU A N 1
ATOM 805 C CA . GLU A 1 100 ? 15.435 3.166 6.899 1.00 78.69 100 GLU A CA 1
ATOM 806 C C . GLU A 1 100 ? 13.953 2.854 6.641 1.00 78.69 100 GLU A C 1
ATOM 808 O O . GLU A 1 100 ? 13.424 1.848 7.122 1.00 78.69 100 GLU A O 1
ATOM 813 N N . PHE A 1 101 ? 13.300 3.640 5.781 1.00 80.12 101 PHE A N 1
ATOM 814 C CA . PHE A 1 101 ? 11.904 3.425 5.377 1.00 80.12 101 PHE A CA 1
ATOM 815 C C . PHE A 1 101 ? 11.701 2.065 4.705 1.00 80.12 101 PHE A C 1
ATOM 817 O O . PHE A 1 101 ? 10.660 1.424 4.872 1.00 80.12 101 PHE A O 1
ATOM 824 N N . TRP A 1 102 ? 12.714 1.588 3.980 1.00 81.75 102 TRP A N 1
ATOM 825 C CA . TRP A 1 102 ? 12.675 0.277 3.347 1.00 81.75 102 TRP A CA 1
ATOM 826 C C . TRP A 1 102 ? 12.616 -0.873 4.358 1.00 81.75 102 TRP A C 1
ATOM 828 O O . TRP A 1 102 ? 11.888 -1.847 4.145 1.00 81.75 102 TRP A O 1
ATOM 838 N N . ASN A 1 103 ? 13.324 -0.766 5.484 1.00 84.69 103 ASN A N 1
ATOM 839 C CA . ASN A 1 103 ? 13.259 -1.776 6.540 1.00 84.69 103 ASN A CA 1
ATOM 840 C C . ASN A 1 103 ? 11.861 -1.844 7.171 1.00 84.69 103 ASN A C 1
ATOM 842 O O . ASN A 1 103 ? 11.337 -2.943 7.373 1.00 84.69 103 ASN A O 1
ATOM 846 N N . TYR A 1 104 ? 11.202 -0.700 7.378 1.00 87.50 104 TYR A N 1
ATOM 847 C CA . TYR A 1 104 ? 9.812 -0.680 7.842 1.00 87.50 104 TYR A CA 1
ATOM 848 C C . TYR A 1 104 ? 8.843 -1.232 6.796 1.00 87.50 104 TYR A C 1
ATOM 850 O O . TYR A 1 104 ? 7.993 -2.056 7.129 1.00 87.50 104 TYR A O 1
ATOM 858 N N . ALA A 1 105 ? 8.996 -0.876 5.519 1.00 88.69 105 ALA A N 1
ATOM 859 C CA . ALA A 1 105 ? 8.179 -1.443 4.446 1.00 88.69 105 ALA A CA 1
ATOM 860 C C . ALA A 1 105 ? 8.326 -2.975 4.351 1.00 88.69 105 ALA A C 1
ATOM 862 O O . ALA A 1 105 ? 7.332 -3.682 4.161 1.00 88.69 105 ALA A O 1
ATOM 863 N N . LYS A 1 106 ? 9.537 -3.518 4.559 1.00 89.94 106 LYS A N 1
ATOM 864 C CA . LYS A 1 106 ? 9.780 -4.968 4.662 1.00 89.94 106 LYS A CA 1
ATOM 865 C C . LYS A 1 106 ? 9.090 -5.596 5.870 1.00 89.94 106 LYS A C 1
ATOM 867 O O . LYS A 1 106 ? 8.507 -6.670 5.715 1.00 89.94 106 LYS A O 1
ATOM 872 N N . LEU A 1 107 ? 9.150 -4.956 7.041 1.00 91.38 107 LEU A N 1
ATOM 873 C CA . LEU A 1 107 ? 8.470 -5.414 8.257 1.00 91.38 107 LEU A CA 1
ATOM 874 C C . LEU A 1 107 ? 6.953 -5.470 8.041 1.00 91.38 107 LEU A C 1
ATOM 876 O O . LEU A 1 107 ? 6.334 -6.509 8.269 1.00 91.38 107 LEU A O 1
ATOM 880 N N . ILE A 1 108 ? 6.375 -4.386 7.516 1.00 94.56 108 ILE A N 1
ATOM 881 C CA . ILE A 1 108 ? 4.942 -4.275 7.220 1.00 94.56 108 ILE A CA 1
ATOM 882 C C . ILE A 1 108 ? 4.536 -5.321 6.175 1.00 94.56 108 ILE A C 1
ATOM 884 O O . ILE A 1 108 ? 3.576 -6.062 6.364 1.00 94.56 108 ILE A O 1
ATOM 888 N N . SER A 1 109 ? 5.320 -5.471 5.107 1.00 94.56 109 SER A N 1
ATOM 889 C CA . SER A 1 109 ? 5.117 -6.543 4.128 1.00 94.56 109 SER A CA 1
ATOM 890 C C . SER A 1 109 ? 5.260 -7.933 4.753 1.00 94.56 109 SER A C 1
ATOM 892 O O . SER A 1 109 ? 4.648 -8.883 4.291 1.00 94.56 109 SER A O 1
ATOM 894 N N . GLY A 1 110 ? 6.075 -8.107 5.793 1.00 94.19 110 GLY A N 1
ATOM 895 C CA . GLY A 1 110 ? 6.132 -9.338 6.577 1.00 94.19 110 GLY A CA 1
ATOM 896 C C . GLY A 1 110 ? 4.788 -9.647 7.227 1.00 94.19 110 GLY A C 1
ATOM 897 O O . GLY A 1 110 ? 4.209 -10.693 6.948 1.00 94.19 110 GLY A O 1
ATOM 898 N N . VAL A 1 111 ? 4.261 -8.724 8.033 1.00 94.75 111 VAL A N 1
ATOM 899 C CA . VAL A 1 111 ? 2.998 -8.945 8.760 1.00 94.75 111 VAL A CA 1
ATOM 900 C C . VAL A 1 111 ? 1.790 -9.091 7.827 1.00 94.75 111 VAL A C 1
ATOM 902 O O . VAL A 1 111 ? 0.928 -9.932 8.080 1.00 94.75 111 VAL A O 1
ATOM 905 N N . LEU A 1 112 ? 1.760 -8.358 6.707 1.00 95.44 112 LEU A N 1
ATOM 906 C CA . LEU A 1 112 ? 0.726 -8.498 5.675 1.00 95.44 112 LEU A CA 1
ATOM 907 C C . LEU A 1 112 ? 0.753 -9.884 5.018 1.00 95.44 112 LEU A C 1
ATOM 909 O O . LEU A 1 112 ? -0.292 -10.515 4.854 1.00 95.44 112 LEU A O 1
ATOM 913 N N . ARG A 1 113 ? 1.946 -10.408 4.707 1.00 94.06 113 ARG A N 1
ATOM 914 C CA . ARG A 1 113 ? 2.106 -11.761 4.149 1.00 94.06 113 ARG A CA 1
ATOM 915 C C . ARG A 1 113 ? 1.609 -12.850 5.090 1.00 94.06 113 ARG A C 1
ATOM 917 O O . ARG A 1 113 ? 1.016 -13.815 4.621 1.00 94.06 113 ARG A O 1
ATOM 924 N N . TYR A 1 114 ? 1.785 -12.666 6.397 1.00 92.12 114 TYR A N 1
ATOM 925 C CA . TYR A 1 114 ? 1.220 -13.553 7.419 1.00 92.12 114 TYR A CA 1
ATOM 926 C C . TYR A 1 114 ? -0.290 -13.366 7.632 1.00 92.12 114 TYR A C 1
ATOM 928 O O . TYR A 1 114 ? -0.849 -13.952 8.553 1.00 92.12 114 TYR A O 1
ATOM 936 N N . ARG A 1 115 ? -0.964 -12.572 6.785 1.00 90.62 115 ARG A N 1
ATOM 937 C CA . ARG A 1 115 ? -2.409 -12.305 6.845 1.00 90.62 115 ARG A CA 1
ATOM 938 C C . ARG A 1 115 ? -2.853 -11.784 8.215 1.00 90.62 115 ARG A C 1
ATOM 940 O O . ARG A 1 115 ? -3.981 -12.034 8.636 1.00 90.62 115 ARG A O 1
ATOM 947 N N . MET A 1 116 ? -1.983 -11.028 8.890 1.00 93.12 116 MET A N 1
ATOM 948 C CA . MET A 1 116 ? -2.349 -10.331 10.118 1.00 93.12 116 MET A CA 1
ATOM 949 C C . MET A 1 116 ? -3.563 -9.423 9.841 1.00 93.12 116 MET A C 1
ATOM 951 O O . MET A 1 116 ? -3.564 -8.719 8.825 1.00 93.12 116 MET A O 1
ATOM 955 N N . PRO A 1 117 ? -4.595 -9.415 10.707 1.00 91.25 117 PRO A N 1
AT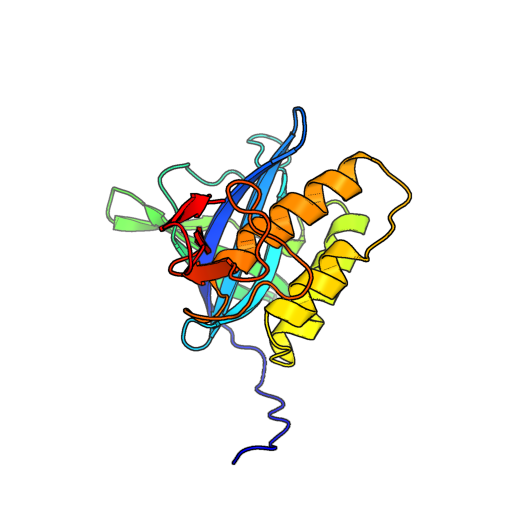OM 956 C CA . PRO A 1 117 ? -5.762 -8.561 10.515 1.00 91.25 117 PRO A CA 1
ATOM 957 C C . PRO A 1 117 ? -5.362 -7.095 10.338 1.00 91.25 117 PRO A C 1
ATOM 959 O O . PRO A 1 117 ? -4.545 -6.579 11.102 1.00 91.25 117 PRO A O 1
ATOM 962 N N . ILE A 1 118 ? -5.961 -6.403 9.364 1.00 92.31 118 ILE A N 1
ATOM 963 C CA . ILE A 1 118 ? -5.565 -5.030 9.004 1.00 92.31 118 ILE A CA 1
ATOM 964 C C . ILE A 1 118 ? -5.635 -4.082 10.209 1.00 92.31 118 ILE A C 1
ATOM 966 O O . ILE A 1 118 ? -4.731 -3.274 10.386 1.00 92.31 118 ILE A O 1
ATOM 970 N N . ALA A 1 119 ? -6.621 -4.226 11.099 1.00 88.88 119 ALA A N 1
ATOM 971 C CA . ALA A 1 119 ? -6.699 -3.438 12.332 1.00 88.88 119 ALA A CA 1
ATOM 972 C C . ALA A 1 119 ? -5.459 -3.603 13.237 1.00 88.88 119 ALA A C 1
ATOM 974 O O . ALA A 1 119 ? -4.960 -2.626 13.796 1.00 88.88 119 ALA A O 1
ATOM 975 N N . GLN A 1 120 ? -4.914 -4.819 13.343 1.00 91.25 120 GLN A N 1
ATOM 976 C CA . GLN A 1 120 ? -3.688 -5.080 14.105 1.00 91.25 120 GLN A CA 1
ATOM 977 C C . GLN A 1 120 ? -2.450 -4.542 13.384 1.00 91.25 120 GLN A C 1
ATOM 979 O O . GLN A 1 120 ? -1.572 -3.975 14.031 1.00 91.25 120 GLN A O 1
ATOM 984 N N . VAL A 1 121 ? -2.407 -4.645 12.052 1.00 94.12 121 VAL A N 1
ATOM 985 C CA . VAL A 1 121 ? -1.335 -4.045 11.241 1.00 94.12 121 VAL A CA 1
ATOM 986 C C . VAL A 1 121 ? -1.309 -2.529 11.430 1.00 94.12 121 VAL A C 1
ATOM 988 O O . VAL A 1 121 ? -0.242 -1.967 11.643 1.00 94.12 121 VAL A O 1
ATOM 991 N N . LEU A 1 122 ? -2.470 -1.867 11.429 1.00 91.81 122 LEU A N 1
ATOM 992 C CA . LEU A 1 122 ? -2.577 -0.431 11.697 1.00 91.81 122 LEU A CA 1
A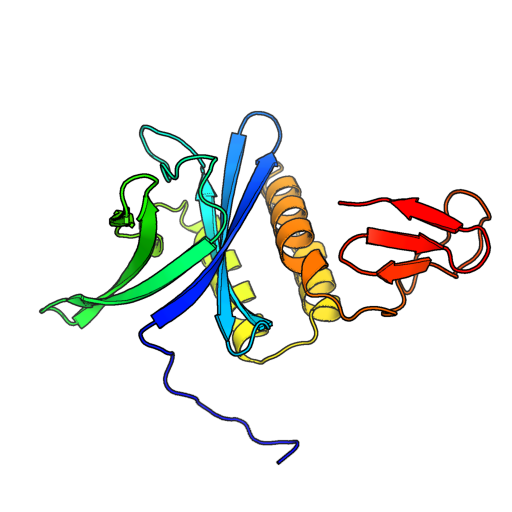TOM 993 C C . LEU A 1 122 ? -2.068 -0.074 13.095 1.00 91.81 122 LEU A C 1
ATOM 995 O O . LEU A 1 122 ? -1.308 0.878 13.233 1.00 91.81 122 LEU A O 1
ATOM 999 N N . LYS A 1 123 ? -2.428 -0.857 14.120 1.00 90.31 123 LYS A N 1
ATOM 1000 C CA . LYS A 1 123 ? -1.918 -0.659 15.484 1.00 90.31 123 LYS A CA 1
ATOM 1001 C C . LYS A 1 123 ? -0.392 -0.784 15.543 1.00 90.31 123 LYS A C 1
ATOM 1003 O O . LYS A 1 123 ? 0.251 0.053 16.168 1.00 90.31 123 LYS A O 1
ATOM 1008 N N . LEU A 1 124 ? 0.172 -1.792 14.873 1.00 91.44 124 LEU A N 1
ATOM 1009 C CA . LEU A 1 124 ? 1.617 -2.008 14.790 1.00 91.44 124 LEU A CA 1
ATOM 1010 C C . LEU A 1 124 ? 2.324 -0.853 14.077 1.00 91.44 124 LEU A C 1
ATOM 1012 O O . LEU A 1 124 ? 3.343 -0.379 14.564 1.00 91.44 124 LEU A O 1
ATOM 1016 N N . VAL A 1 125 ? 1.788 -0.384 12.946 1.00 91.25 125 VAL A N 1
ATOM 1017 C CA . VAL A 1 125 ? 2.346 0.762 12.207 1.00 91.25 125 VAL A CA 1
ATOM 1018 C C . VAL A 1 125 ? 2.291 2.033 13.058 1.00 91.25 125 VAL A C 1
ATOM 1020 O O . VAL A 1 125 ? 3.274 2.770 13.117 1.00 91.25 125 VAL A O 1
ATOM 1023 N N . GLY A 1 126 ? 1.181 2.268 13.760 1.00 88.31 126 GLY A N 1
ATOM 1024 C CA . GLY A 1 126 ? 1.012 3.426 14.636 1.00 88.31 126 GLY A CA 1
ATOM 1025 C C . GLY A 1 126 ? 1.965 3.429 15.833 1.00 88.31 126 GLY A C 1
ATOM 1026 O O . GLY A 1 126 ? 2.469 4.495 16.204 1.00 88.31 126 GLY A O 1
ATOM 1027 N N . SER A 1 127 ? 2.269 2.248 16.389 1.00 86.69 127 SER A N 1
ATOM 1028 C CA . SER A 1 127 ? 3.199 2.074 17.514 1.00 86.69 127 SER A CA 1
ATOM 1029 C C . SER A 1 127 ? 4.674 2.146 17.128 1.00 86.69 127 SER A C 1
ATOM 1031 O O . SER A 1 127 ? 5.524 2.034 18.004 1.00 86.69 127 SER A O 1
ATOM 1033 N N . LEU A 1 128 ? 5.006 2.290 15.842 1.00 84.31 128 LEU A N 1
ATOM 1034 C CA . LEU A 1 128 ? 6.384 2.545 15.443 1.00 84.31 128 LEU A CA 1
ATOM 1035 C C . LEU A 1 128 ? 6.804 3.922 15.987 1.00 84.31 128 LEU A C 1
ATOM 1037 O O . LEU A 1 128 ? 6.314 4.964 15.532 1.00 84.31 128 LEU A O 1
ATOM 1041 N N . GLU A 1 129 ? 7.679 3.910 16.988 1.00 72.38 129 GLU A N 1
ATOM 1042 C CA . GLU A 1 129 ? 8.367 5.083 17.525 1.00 72.38 129 GLU A CA 1
ATOM 1043 C C . GLU A 1 129 ? 9.708 5.204 16.819 1.00 72.38 129 GLU A C 1
ATOM 1045 O O . GLU A 1 129 ? 10.533 4.299 16.903 1.00 72.38 129 GLU A O 1
ATOM 1050 N N . LEU A 1 130 ? 9.872 6.277 16.048 1.00 66.06 130 LEU A N 1
ATOM 1051 C CA . LEU A 1 130 ? 10.994 6.444 15.134 1.00 66.06 130 LEU A CA 1
ATOM 1052 C C . LEU A 1 130 ? 11.626 7.811 15.377 1.00 66.06 130 LEU A C 1
ATOM 1054 O O . LEU A 1 130 ? 10.911 8.806 15.521 1.00 66.06 130 LEU A O 1
ATOM 1058 N N . ASP A 1 131 ? 12.959 7.841 15.433 1.00 62.72 131 ASP A N 1
ATOM 1059 C CA . ASP A 1 131 ? 13.782 8.950 15.950 1.00 62.72 131 ASP A CA 1
ATOM 1060 C C . ASP A 1 131 ? 13.718 10.240 15.101 1.00 62.72 131 ASP A C 1
ATOM 1062 O O . ASP A 1 131 ? 14.385 11.232 15.393 1.00 62.72 131 ASP A O 1
ATOM 1066 N N . ASN A 1 132 ? 12.898 10.259 14.044 1.00 67.19 132 ASN A N 1
ATOM 1067 C CA . ASN A 1 132 ? 12.793 11.346 13.080 1.00 67.19 132 ASN A CA 1
ATOM 1068 C C . ASN A 1 132 ? 11.329 11.761 12.832 1.00 67.19 132 ASN A C 1
ATOM 1070 O O . ASN A 1 132 ? 10.456 10.940 12.533 1.00 67.19 132 ASN A O 1
ATOM 1074 N N . GLN A 1 133 ? 11.055 13.070 12.891 1.00 65.12 133 GLN A N 1
ATOM 1075 C CA . GLN A 1 133 ? 9.730 13.645 12.627 1.00 65.12 133 GLN A CA 1
ATOM 1076 C C . GLN A 1 133 ? 9.173 13.274 11.246 1.00 65.12 133 GLN A C 1
ATOM 1078 O O . GLN A 1 133 ? 7.974 13.013 11.145 1.00 65.12 133 GLN A O 1
ATOM 1083 N N . SER A 1 134 ? 10.014 13.187 10.208 1.00 66.44 134 SER A N 1
ATOM 1084 C CA . SER A 1 134 ? 9.577 12.806 8.855 1.00 66.44 134 SER A CA 1
ATOM 1085 C C . SER A 1 134 ? 9.005 11.388 8.800 1.00 66.44 134 SER A C 1
ATOM 1087 O O . SER A 1 134 ? 8.150 11.086 7.968 1.00 66.44 134 SER A O 1
ATOM 1089 N N . ILE A 1 135 ? 9.418 10.513 9.715 1.00 69.88 135 ILE A N 1
ATOM 1090 C CA . ILE A 1 135 ? 8.938 9.137 9.762 1.00 69.88 135 ILE A CA 1
ATOM 1091 C C . ILE A 1 135 ? 7.573 9.039 10.455 1.00 69.88 135 ILE A C 1
ATOM 1093 O O . ILE A 1 135 ? 6.700 8.281 10.021 1.00 69.88 135 ILE A O 1
ATOM 1097 N N . ASN A 1 136 ? 7.339 9.854 11.487 1.00 73.50 136 ASN A N 1
ATOM 1098 C CA . ASN A 1 136 ? 6.062 9.881 12.207 1.00 73.50 136 ASN A CA 1
ATOM 1099 C C . ASN A 1 136 ? 4.876 10.280 11.320 1.00 73.50 136 ASN A C 1
ATOM 1101 O O . ASN A 1 136 ? 3.745 9.854 11.535 1.00 73.50 136 ASN A O 1
ATOM 1105 N N . THR A 1 137 ? 5.119 11.073 10.293 1.00 78.75 137 THR A N 1
ATOM 1106 C CA . THR A 1 137 ? 4.115 11.477 9.310 1.00 78.75 137 THR A CA 1
ATOM 1107 C C . THR A 1 137 ? 4.024 10.503 8.132 1.00 78.75 137 THR A C 1
ATOM 1109 O O . THR A 1 137 ? 2.927 10.285 7.610 1.00 78.75 137 THR A O 1
ATOM 1112 N N . TRP A 1 138 ? 5.124 9.836 7.763 1.00 86.25 138 TRP A N 1
ATOM 1113 C CA . TRP A 1 138 ? 5.105 8.709 6.825 1.00 86.25 138 TRP A CA 1
ATOM 1114 C C . TRP A 1 138 ? 4.226 7.559 7.336 1.00 86.25 138 TRP A C 1
ATOM 1116 O O . TRP A 1 138 ? 3.369 7.085 6.586 1.00 86.25 138 TRP A O 1
ATOM 1126 N N . LYS A 1 139 ? 4.344 7.167 8.618 1.00 87.69 139 LYS A N 1
ATOM 1127 C CA . LYS A 1 139 ? 3.512 6.087 9.190 1.00 87.69 139 LYS A CA 1
ATOM 1128 C C . LYS A 1 139 ? 2.019 6.399 9.100 1.00 87.69 139 LYS A C 1
ATOM 1130 O O . LYS A 1 139 ? 1.233 5.524 8.751 1.00 87.69 139 LYS A O 1
ATOM 1135 N N . VAL A 1 140 ? 1.628 7.662 9.289 1.00 86.38 140 VAL A N 1
ATOM 1136 C CA . VAL A 1 140 ? 0.231 8.101 9.131 1.00 86.38 140 VAL A CA 1
ATOM 1137 C C . VAL A 1 140 ? -0.235 7.946 7.680 1.00 86.38 140 VAL A C 1
ATOM 1139 O O . VAL A 1 140 ? -1.387 7.587 7.434 1.00 86.38 140 VAL A O 1
ATOM 1142 N N . GLY A 1 141 ? 0.639 8.202 6.705 1.00 89.00 141 GLY A N 1
ATOM 1143 C CA . GLY A 1 141 ? 0.362 7.944 5.291 1.00 89.00 141 GLY A CA 1
ATOM 1144 C C . GLY A 1 141 ? 0.154 6.459 4.992 1.00 89.00 141 GLY A C 1
ATOM 1145 O O . GLY A 1 141 ? -0.820 6.091 4.333 1.00 89.00 141 GLY A O 1
ATOM 1146 N N . VAL A 1 142 ? 1.014 5.599 5.543 1.00 91.62 142 VAL A N 1
ATOM 1147 C CA . VAL A 1 142 ? 0.890 4.138 5.423 1.00 91.62 142 VAL A CA 1
ATOM 1148 C C . VAL A 1 142 ? -0.393 3.626 6.076 1.00 91.62 142 VAL A C 1
ATOM 1150 O O . VAL A 1 142 ? -1.111 2.830 5.471 1.00 91.62 142 VAL A O 1
ATOM 1153 N N . GLU A 1 143 ? -0.748 4.123 7.262 1.00 91.56 143 GLU A N 1
ATOM 1154 C CA . GLU A 1 143 ? -2.022 3.794 7.901 1.00 91.56 143 GLU A CA 1
ATOM 1155 C C . GLU A 1 143 ? -3.209 4.138 7.001 1.00 91.56 143 GLU A C 1
ATOM 1157 O O . GLU A 1 143 ? -4.103 3.316 6.820 1.00 91.56 143 GLU A O 1
ATOM 1162 N N . ARG A 1 144 ? -3.230 5.337 6.403 1.00 87.19 144 ARG A N 1
ATOM 1163 C CA . ARG A 1 144 ? -4.303 5.729 5.474 1.00 87.19 144 ARG A CA 1
ATOM 1164 C C . ARG A 1 144 ? -4.363 4.811 4.259 1.00 87.19 144 ARG A C 1
ATOM 1166 O O . ARG A 1 144 ? -5.451 4.392 3.874 1.00 87.19 144 ARG A O 1
ATOM 1173 N N . ALA A 1 145 ? -3.210 4.446 3.699 1.00 91.31 145 ALA A N 1
ATOM 1174 C CA . ALA A 1 145 ? -3.137 3.528 2.568 1.00 91.31 145 ALA A CA 1
ATOM 1175 C C . ALA A 1 145 ? -3.714 2.139 2.889 1.00 91.31 145 ALA A C 1
ATOM 1177 O O . ALA A 1 145 ? -4.286 1.501 2.003 1.00 91.31 145 ALA A O 1
ATOM 1178 N N . LEU A 1 146 ? -3.592 1.687 4.142 1.00 93.06 146 LEU A N 1
ATOM 1179 C CA . LEU A 1 146 ? -4.079 0.384 4.595 1.00 93.06 146 LEU A CA 1
ATOM 1180 C C . LEU A 1 146 ? -5.520 0.409 5.135 1.00 93.06 146 LEU A C 1
ATOM 1182 O O . LEU A 1 146 ? -6.218 -0.598 5.030 1.00 93.06 146 LEU A O 1
ATOM 1186 N N . LYS A 1 147 ? -6.007 1.543 5.658 1.00 88.88 147 LYS A N 1
ATOM 1187 C CA . LYS A 1 147 ? -7.358 1.675 6.246 1.00 88.88 147 LYS A CA 1
ATOM 1188 C C . LYS A 1 147 ? -8.486 1.264 5.302 1.00 88.88 147 LYS A C 1
ATOM 1190 O O . LYS A 1 147 ? -9.466 0.688 5.760 1.00 88.88 147 LYS A O 1
ATOM 1195 N N . LYS A 1 148 ? -8.341 1.488 3.992 1.00 86.38 148 LYS A N 1
ATOM 1196 C CA . LYS A 1 148 ? -9.355 1.095 2.995 1.00 86.38 148 LYS A CA 1
ATOM 1197 C C . LYS A 1 148 ? -9.574 -0.420 2.871 1.00 86.38 148 LYS A C 1
ATOM 1199 O O . LYS A 1 148 ? -10.545 -0.832 2.252 1.00 86.38 148 LYS A O 1
ATOM 1204 N N . TYR A 1 149 ? -8.678 -1.237 3.428 1.00 91.19 149 TYR A N 1
ATOM 1205 C CA . TYR A 1 149 ? -8.797 -2.699 3.434 1.00 91.19 149 TYR A CA 1
ATOM 1206 C C . TYR A 1 149 ? -9.357 -3.247 4.751 1.00 91.19 149 TYR A C 1
ATOM 1208 O O . TYR A 1 149 ? -9.370 -4.462 4.953 1.00 91.19 149 TYR A O 1
ATOM 1216 N N . LEU A 1 150 ? -9.791 -2.374 5.665 1.00 88.12 150 LEU A N 1
ATOM 1217 C CA . LEU A 1 150 ? -10.561 -2.807 6.822 1.00 88.12 150 LEU A CA 1
ATOM 1218 C C . LEU A 1 150 ? -11.908 -3.379 6.357 1.00 88.12 150 LEU A C 1
ATOM 1220 O O . LEU A 1 150 ? -12.538 -2.796 5.471 1.00 88.12 150 LEU A O 1
ATOM 1224 N N . PRO A 1 151 ? -12.364 -4.501 6.937 1.00 85.06 151 PRO A N 1
ATOM 1225 C CA . PRO A 1 151 ? -13.701 -5.013 6.675 1.00 85.06 151 PRO A CA 1
ATOM 1226 C C . PRO A 1 151 ? -14.773 -3.966 6.991 1.00 85.06 151 PRO A C 1
ATOM 1228 O O . PRO A 1 151 ? -14.682 -3.242 7.983 1.00 85.06 151 PRO A O 1
ATOM 1231 N N . ASN A 1 152 ? -15.818 -3.914 6.165 1.00 83.69 152 ASN A N 1
ATOM 1232 C CA . ASN A 1 152 ? -16.983 -3.089 6.464 1.00 83.69 152 ASN A CA 1
ATOM 1233 C C . ASN A 1 152 ? -17.637 -3.553 7.774 1.00 83.69 152 ASN A C 1
ATOM 1235 O O . ASN A 1 152 ? -17.819 -4.749 7.994 1.00 83.69 152 ASN A O 1
ATOM 1239 N N . GLY A 1 153 ? -18.017 -2.599 8.620 1.00 82.31 153 GLY A N 1
ATOM 1240 C CA . GLY A 1 153 ? -18.598 -2.848 9.937 1.00 82.31 153 GLY A CA 1
ATOM 1241 C C . GLY A 1 153 ? -17.574 -3.096 11.050 1.00 82.31 153 GLY A C 1
ATOM 1242 O O . GLY A 1 153 ? -17.980 -3.250 12.202 1.00 82.31 153 GLY A O 1
ATOM 1243 N N . GLU A 1 154 ? -16.268 -3.100 10.753 1.00 84.38 154 GLU A N 1
ATOM 1244 C CA . GLU A 1 154 ? -15.222 -3.234 11.773 1.00 84.38 154 GLU A CA 1
ATOM 1245 C C . GLU A 1 154 ? -15.313 -2.069 12.772 1.00 84.38 154 GLU A C 1
ATOM 1247 O O . GLU A 1 154 ? -15.290 -0.898 12.381 1.00 84.38 154 GLU A O 1
ATOM 1252 N N . LYS A 1 155 ? -15.413 -2.373 14.071 1.00 84.06 155 LYS A N 1
ATOM 1253 C CA . LYS A 1 155 ? -15.514 -1.346 15.117 1.00 84.06 155 LYS A CA 1
ATOM 1254 C C . LYS A 1 155 ? -14.184 -0.621 15.296 1.00 84.06 155 LYS A C 1
ATOM 1256 O O . LYS A 1 155 ? -13.145 -1.252 15.496 1.00 84.06 155 LYS A O 1
ATOM 1261 N N . ALA A 1 156 ? -14.225 0.707 15.344 1.00 82.50 156 ALA A N 1
ATOM 1262 C CA . ALA A 1 156 ? -13.075 1.517 15.735 1.00 82.50 156 ALA A CA 1
ATOM 1263 C C . ALA A 1 156 ? -12.915 1.517 17.262 1.00 82.50 156 ALA A C 1
ATOM 1265 O O . ALA A 1 156 ? -13.193 2.503 17.940 1.00 82.50 156 ALA A O 1
ATOM 1266 N N . SER A 1 157 ? -12.491 0.369 17.792 1.00 75.62 157 SER A N 1
ATOM 1267 C CA . SER A 1 157 ? -12.350 0.130 19.232 1.00 75.62 157 SER A CA 1
ATOM 1268 C C . SER A 1 157 ? -11.443 1.182 19.881 1.00 75.62 157 SER A C 1
ATOM 1270 O O . SER A 1 157 ? -10.337 1.431 19.394 1.00 75.62 157 SER A O 1
ATOM 1272 N N . GLY A 1 158 ? -11.903 1.793 20.975 1.00 76.38 158 GLY A N 1
ATOM 1273 C CA . GLY A 1 158 ? -11.184 2.854 21.683 1.00 76.38 158 GLY A CA 1
ATOM 1274 C C . GLY A 1 158 ? -11.335 4.255 21.080 1.00 76.38 158 GLY A C 1
ATOM 1275 O O . GLY A 1 158 ? -10.651 5.175 21.527 1.00 76.38 158 GLY A O 1
ATOM 1276 N N . GLN A 1 159 ? -12.203 4.447 20.080 1.00 83.56 159 GLN A N 1
ATOM 1277 C CA . GLN A 1 159 ? -12.531 5.766 19.533 1.00 83.56 159 GLN A CA 1
ATOM 1278 C C . GLN A 1 159 ? -13.997 6.114 19.783 1.00 83.56 159 GLN A C 1
ATOM 1280 O O . GLN A 1 159 ? -14.908 5.373 19.414 1.00 83.56 159 GLN A O 1
ATOM 1285 N N . THR A 1 160 ? -14.236 7.296 20.346 1.00 89.88 160 THR A N 1
ATOM 1286 C CA . THR A 1 160 ? -15.580 7.855 20.499 1.00 89.88 160 THR A CA 1
ATOM 1287 C C . THR A 1 160 ? -15.914 8.799 19.353 1.00 89.88 160 THR A C 1
ATOM 1289 O O . THR A 1 160 ? -15.053 9.473 18.783 1.00 89.88 160 THR A O 1
ATOM 1292 N N . CYS A 1 161 ? -17.194 8.849 18.989 1.00 91.00 161 CYS A N 1
ATOM 1293 C CA . CYS A 1 161 ? -17.687 9.773 17.985 1.00 91.00 161 CYS A CA 1
ATOM 1294 C C . CYS A 1 161 ? -17.423 11.218 18.437 1.00 91.00 161 CYS A C 1
ATOM 1296 O O . CYS A 1 161 ? -17.938 11.615 19.482 1.00 91.00 161 CYS A O 1
ATOM 1298 N N . PRO A 1 162 ? -16.718 12.045 17.646 1.00 91.12 162 PRO A N 1
ATOM 1299 C CA . PRO A 1 162 ? -16.451 13.432 18.026 1.00 91.12 162 PRO A CA 1
ATOM 1300 C C . PRO A 1 162 ? -17.718 14.302 18.049 1.00 91.12 162 PRO A C 1
ATOM 1302 O O . PRO A 1 162 ? -17.700 15.378 18.630 1.00 91.12 162 PRO A O 1
ATOM 1305 N N . ASN A 1 163 ? -18.807 13.849 17.416 1.00 94.62 163 ASN A N 1
ATOM 1306 C CA . ASN A 1 163 ? -20.076 14.573 17.362 1.00 94.62 163 ASN A CA 1
ATOM 1307 C C . ASN A 1 163 ? -21.019 14.218 18.526 1.00 94.62 163 ASN A C 1
ATOM 1309 O O . ASN A 1 163 ? -21.657 15.099 19.085 1.00 94.62 163 ASN A O 1
ATOM 1313 N N . CYS A 1 164 ? -21.123 12.937 18.907 1.00 94.94 164 CYS A N 1
ATOM 1314 C CA . CYS A 1 164 ? -22.081 12.498 19.937 1.00 94.94 164 CYS A CA 1
ATOM 1315 C C . CYS A 1 164 ? -21.451 11.802 21.153 1.00 94.94 164 CYS A C 1
ATOM 1317 O O . CYS A 1 164 ? -22.178 11.321 22.016 1.00 94.94 164 CYS A O 1
ATOM 1319 N N . GLY A 1 165 ? -20.123 11.682 21.211 1.00 92.12 165 GLY A N 1
ATOM 1320 C CA . GLY A 1 165 ? -19.381 11.119 22.345 1.00 92.12 165 GLY A CA 1
ATOM 1321 C C . GLY A 1 165 ? -19.492 9.601 22.538 1.00 92.12 165 GLY A C 1
ATOM 1322 O O . GLY A 1 165 ? -18.826 9.058 23.412 1.00 92.12 165 GLY A O 1
ATOM 1323 N N . GLN A 1 166 ? -20.296 8.897 21.738 1.00 91.69 166 GLN A N 1
ATOM 1324 C CA . GLN A 1 166 ? -20.505 7.453 21.882 1.00 91.69 166 GLN A CA 1
ATOM 1325 C C . GLN A 1 166 ? -19.444 6.622 21.152 1.00 91.69 166 GLN A C 1
ATOM 1327 O O . GLN A 1 166 ? -18.986 6.996 20.073 1.00 91.69 166 GLN A O 1
ATOM 1332 N N . GLU A 1 167 ? -19.113 5.447 21.688 1.00 91.62 167 GLU A N 1
ATOM 1333 C CA . GLU A 1 167 ? -18.221 4.455 21.063 1.00 91.62 167 GLU A CA 1
ATOM 1334 C C . 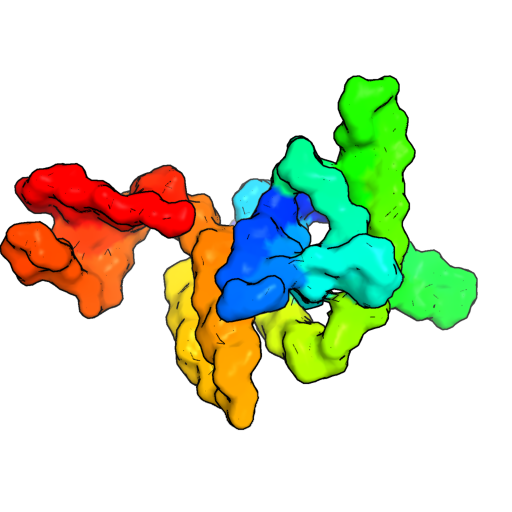GLU A 1 167 ? -18.969 3.606 20.014 1.00 91.62 167 GLU A C 1
ATOM 1336 O O . GLU A 1 167 ? -19.092 2.387 20.105 1.00 91.62 167 GLU A O 1
ATOM 1341 N N . SER A 1 168 ? -19.546 4.280 19.020 1.00 92.75 168 SER A N 1
ATOM 1342 C CA . SER A 1 168 ? -20.390 3.682 17.975 1.00 92.75 168 SER A CA 1
ATOM 1343 C C . SER A 1 168 ? -19.820 3.877 16.564 1.00 92.75 168 SER A C 1
ATOM 1345 O O . SER A 1 168 ? -20.548 3.786 15.571 1.00 92.75 168 SER A O 1
ATOM 1347 N N . LEU A 1 169 ? -18.513 4.143 16.470 1.00 91.62 169 LEU A N 1
ATOM 1348 C CA . LEU A 1 169 ? -17.784 4.320 15.216 1.00 91.62 169 LEU A CA 1
ATOM 1349 C C . LEU A 1 169 ? -17.410 2.973 14.576 1.00 91.62 169 LEU A C 1
ATOM 1351 O O . LEU A 1 169 ? -16.819 2.103 15.219 1.00 91.62 169 LEU A O 1
ATOM 1355 N N . VAL A 1 170 ? -17.700 2.832 13.285 1.00 90.94 170 VAL A N 1
ATOM 1356 C CA . VAL A 1 170 ? -17.353 1.668 12.458 1.00 90.94 170 VAL A CA 1
ATOM 1357 C C . VAL A 1 170 ? -16.681 2.105 11.162 1.00 90.94 170 VAL A C 1
ATOM 1359 O O . VAL A 1 170 ? -16.937 3.199 10.658 1.00 90.94 170 VAL A O 1
ATOM 1362 N N . TYR A 1 171 ? -15.826 1.253 10.607 1.00 86.69 171 TYR A N 1
ATOM 1363 C CA . TYR A 1 171 ? -15.261 1.453 9.278 1.00 86.69 171 TYR A CA 1
ATOM 1364 C C . TYR A 1 171 ? -16.221 0.940 8.211 1.00 86.69 171 TYR A C 1
ATOM 1366 O O . TYR A 1 171 ? -16.682 -0.196 8.271 1.00 86.69 171 TYR A O 1
ATOM 1374 N N . GLN A 1 172 ? -16.514 1.769 7.217 1.00 84.94 172 GLN A N 1
ATOM 1375 C CA . GLN A 1 172 ? -17.349 1.410 6.082 1.00 84.94 172 GLN A CA 1
ATOM 1376 C C . GLN A 1 172 ? -16.818 2.106 4.831 1.00 84.94 172 GLN A C 1
ATOM 1378 O O . GLN A 1 172 ? -16.681 3.327 4.804 1.00 84.94 172 GLN A O 1
ATOM 1383 N N . GLU A 1 173 ? -16.461 1.312 3.822 1.00 79.88 173 GLU A N 1
ATOM 1384 C CA . GLU A 1 173 ? -15.924 1.776 2.533 1.00 79.88 173 GLU A CA 1
ATOM 1385 C C . GLU A 1 173 ? -14.692 2.691 2.682 1.00 79.88 173 GLU A C 1
ATOM 1387 O O . GLU A 1 173 ? -14.479 3.629 1.919 1.00 79.88 173 GLU A O 1
ATOM 1392 N N . GLY A 1 174 ? -13.863 2.432 3.699 1.00 74.25 174 GLY A N 1
ATOM 1393 C CA . GLY A 1 174 ? -12.689 3.253 4.015 1.00 74.25 174 GLY A CA 1
ATOM 1394 C C . GLY A 1 174 ? -12.993 4.567 4.748 1.00 74.25 174 GLY A C 1
ATOM 1395 O O . GLY A 1 174 ? -12.061 5.297 5.087 1.00 74.25 174 GLY A O 1
ATOM 1396 N N . CYS A 1 175 ? -14.259 4.854 5.051 1.00 80.44 175 CYS A N 1
ATOM 1397 C CA . CYS A 1 175 ? -14.677 5.966 5.897 1.00 80.44 175 CYS A CA 1
ATOM 1398 C C . CYS A 1 175 ? -15.014 5.481 7.311 1.00 80.44 175 CYS A C 1
ATOM 1400 O O . CYS A 1 175 ? -15.389 4.331 7.525 1.00 80.44 175 CYS A O 1
ATOM 1402 N N . LEU A 1 176 ? -14.879 6.367 8.292 1.00 86.81 176 LEU A N 1
ATOM 1403 C CA . LEU A 1 176 ? -15.293 6.122 9.667 1.00 86.81 176 LEU A CA 1
ATOM 1404 C C . LEU A 1 176 ? -16.692 6.706 9.875 1.00 86.81 176 LEU A C 1
ATOM 1406 O O . LEU A 1 176 ? -16.862 7.916 9.735 1.00 86.81 176 LEU A O 1
ATOM 1410 N N . ILE A 1 177 ? -17.676 5.868 10.192 1.00 91.56 177 ILE A N 1
ATOM 1411 C CA . ILE A 1 177 ? -19.093 6.233 10.310 1.00 91.56 177 ILE A CA 1
ATOM 1412 C C . ILE A 1 177 ? -19.580 5.968 11.732 1.00 91.56 177 ILE A C 1
ATOM 1414 O O . ILE A 1 177 ? -19.340 4.905 12.296 1.00 91.56 177 ILE A O 1
ATOM 1418 N N . CYS A 1 178 ? -20.286 6.929 12.323 1.00 93.56 178 CYS A N 1
ATOM 1419 C CA . CYS A 1 178 ? -20.976 6.750 13.594 1.00 93.56 178 CYS A CA 1
ATOM 1420 C C . CYS A 1 178 ? -22.351 6.122 13.365 1.00 93.56 178 CYS A C 1
ATOM 1422 O O . CYS A 1 178 ? -23.234 6.751 12.786 1.00 93.56 178 CYS A O 1
ATOM 1424 N N . THR A 1 179 ? -22.558 4.913 13.878 1.00 93.88 179 THR A N 1
ATOM 1425 C CA . THR A 1 179 ? -23.843 4.202 13.776 1.00 93.88 179 THR A CA 1
ATOM 1426 C C . THR A 1 179 ? -24.947 4.817 14.642 1.00 93.88 179 THR A C 1
ATOM 1428 O O . THR A 1 179 ? -26.116 4.535 14.410 1.00 93.88 179 THR A O 1
ATOM 1431 N N . ASN A 1 180 ? -24.604 5.689 15.600 1.00 94.88 180 ASN A N 1
ATOM 1432 C CA . ASN A 1 180 ? -25.585 6.379 16.442 1.00 94.88 180 ASN A CA 1
ATOM 1433 C C . ASN A 1 180 ? -26.079 7.714 15.859 1.00 94.88 180 ASN A C 1
ATOM 1435 O O . ASN A 1 180 ? -27.267 8.001 15.923 1.00 94.88 180 ASN A O 1
ATOM 1439 N N . CYS A 1 181 ? -25.186 8.555 15.323 1.00 94.25 181 CYS A N 1
ATOM 1440 C CA . CYS A 1 181 ? -25.553 9.904 14.861 1.00 94.25 181 CYS A CA 1
ATOM 1441 C C . CYS A 1 181 ? -25.311 10.158 13.367 1.00 94.25 181 CYS A C 1
ATOM 1443 O O . CYS A 1 181 ? -25.551 11.264 12.894 1.00 94.25 181 CYS A O 1
ATOM 1445 N N . GLY A 1 182 ? -24.804 9.173 12.620 1.00 90.94 182 GLY A N 1
ATOM 1446 C CA . GLY A 1 182 ? -24.606 9.264 11.171 1.00 90.94 182 GLY A CA 1
ATOM 1447 C C . GLY A 1 182 ? -23.407 10.104 10.717 1.00 90.94 182 GLY A C 1
ATOM 1448 O O . GLY A 1 182 ? -23.109 10.130 9.527 1.00 90.94 182 GLY A O 1
ATOM 1449 N N . THR A 1 183 ? -22.682 10.768 11.627 1.00 93.19 183 THR A N 1
ATOM 1450 C CA . THR A 1 183 ? -21.443 11.491 11.287 1.00 93.19 183 THR A CA 1
ATOM 1451 C C . THR A 1 183 ? -20.445 10.558 10.604 1.00 93.19 183 THR A C 1
ATOM 1453 O O . THR A 1 183 ? -20.136 9.489 11.131 1.00 93.19 183 THR A O 1
ATOM 1456 N N . SER A 1 184 ? -19.887 11.001 9.476 1.00 90.06 184 SER A N 1
ATOM 1457 C CA . SER A 1 184 ? -18.864 10.274 8.723 1.00 90.06 184 SER A CA 1
ATOM 1458 C C . SER A 1 184 ? -17.600 11.108 8.521 1.00 90.06 184 SER A C 1
ATOM 1460 O O . SER A 1 184 ? -17.683 12.305 8.242 1.00 90.06 184 SER A O 1
ATOM 1462 N N . ARG A 1 185 ? -16.428 10.471 8.578 1.00 83.50 185 ARG A N 1
ATOM 1463 C CA . ARG A 1 185 ? -15.142 11.060 8.185 1.00 83.50 185 ARG A CA 1
ATOM 1464 C C . ARG A 1 185 ? -14.385 10.094 7.283 1.00 83.50 185 ARG A C 1
ATOM 1466 O O . ARG A 1 185 ? -14.011 9.009 7.719 1.00 83.50 185 ARG A O 1
ATOM 1473 N N . CYS A 1 186 ? -14.132 10.507 6.050 1.00 77.88 186 CYS A N 1
ATOM 1474 C CA . CYS A 1 186 ? -13.305 9.752 5.113 1.00 77.88 186 CYS A CA 1
ATOM 1475 C C . CYS A 1 186 ? -11.834 10.179 5.232 1.00 77.88 186 CYS A C 1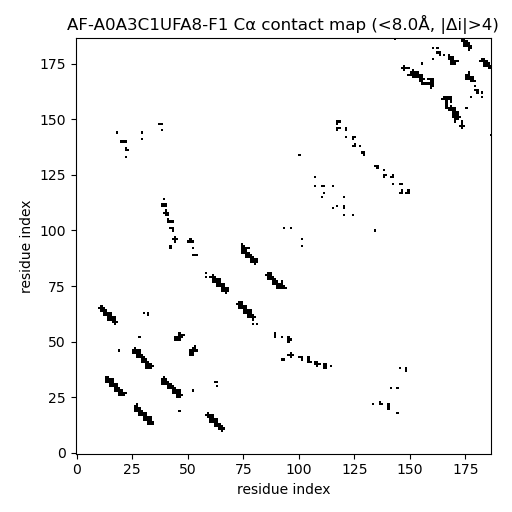
ATOM 1477 O O . CYS A 1 186 ? -11.544 11.319 5.613 1.00 77.88 186 CYS A O 1
ATOM 1479 N N . GLY A 1 187 ? -10.928 9.226 5.003 1.00 58.28 187 GLY A N 1
ATOM 1480 C CA . GLY A 1 187 ? -9.474 9.411 5.082 1.00 58.28 187 GLY A CA 1
ATOM 1481 C C . GLY A 1 187 ? -8.835 9.839 3.772 1.00 58.28 187 GLY A C 1
ATOM 1482 O O . GLY A 1 187 ? -9.425 9.554 2.709 1.00 58.28 187 GLY A O 1
#

Secondary structure (DSSP, 8-state):
-TT--------SEEEEEEEEEEETTEEEEEEEEEETTEEEEEEEEE--SSSS----TT--EEEEEEEE-TT--EEEEEEEE-TTS-EEEE--GGGSS-HHHHHHHHHHHHHHHTT--HHHHHHHHHT---SSHHHHHHHHHHHHHHHTTSPTTEE-TT---TTT--S-EEEETTEEEETTT--EEE-